Protein AF-A0A1B7MPR9-F1 (afdb_monomer)

Radius of gyration: 26.23 Å; Cα contacts (8 Å, |Δi|>4): 412; chains: 1; bounding box: 70×61×74 Å

InterPro domains:
  IPR009097 Cyclic phosphodiesterase [SSF55144] (1-141)
  IPR012386 2',3'-cyclic-nucleotide 3'-phosphodiesterase [PF07823] (1-201)
  IPR012386 2',3'-cyclic-nucleotide 3'-phosphodiesterase [PTHR28141] (1-201)

Sequence (266 aa):
MGYALWLVPSQPEYGALQRLMNFRPQPYSSKTYSSRSYPYFDPHITLATFSSPPSLPLAELLPLIEATPVYFESIKVGSSYLGSLSVVVSKSRELLDLRDYIVGHLKKVHKIRATSRSFPHMSLFYLDETVRGERLRLGDILRSSGRVVERRSVTGIALNCTLDGAAPEFHAMTGFVGSEVWLVDCAGAVEDWRVLEKRKLVRRDPRIPISEPFFYGHNPMVTMAPNHPGLGGWAPPAPYIQRDEPFFYRTIPVIPTTPYHSQDPR

Solvent-accessible surface area (backbone atoms only — not comparable to full-atom values): 16116 Å² total; per-residue (Å²): 95,39,29,36,36,27,39,23,47,30,88,66,55,39,61,25,49,41,35,46,48,64,62,74,67,84,91,70,47,82,90,74,42,46,90,70,30,64,59,67,71,80,60,37,31,62,54,30,32,32,80,65,79,75,96,61,61,64,68,77,74,50,75,82,42,59,45,31,74,42,41,35,42,42,80,42,72,47,92,44,46,93,44,12,31,26,36,35,36,55,88,44,67,64,52,49,53,52,33,51,48,48,46,48,44,36,38,72,75,70,65,38,75,56,48,52,84,78,64,59,36,30,62,52,42,36,43,49,67,80,46,82,62,49,52,59,52,51,54,50,49,36,42,76,71,52,36,40,38,81,43,92,89,47,96,26,32,22,38,21,18,35,87,52,73,30,60,78,88,33,51,61,35,42,51,45,44,28,31,30,42,31,38,30,43,39,44,75,55,72,72,61,43,40,79,76,45,80,39,78,37,41,76,74,57,91,86,60,78,86,71,75,81,85,68,80,70,78,78,76,79,84,80,86,80,82,91,83,92,77,88,81,91,78,83,82,85,81,82,85,81,85,80,88,79,84,86,79,86,79,83,79,85,84,79,85,84,78,84,85,80,87,79,86,80,135

Organism: NCBI:txid1314800

Structure (mmCIF, N/CA/C/O backbone):
data_AF-A0A1B7MPR9-F1
#
_entry.id   AF-A0A1B7MPR9-F1
#
loop_
_atom_site.group_PDB
_atom_site.id
_atom_site.type_symbol
_atom_site.label_atom_id
_atom_site.label_alt_id
_atom_site.label_comp_id
_atom_site.label_asym_id
_atom_site.label_entity_id
_atom_site.label_seq_id
_atom_site.pdbx_PDB_ins_code
_atom_site.Cartn_x
_atom_site.Cartn_y
_atom_site.Cartn_z
_atom_site.occupancy
_atom_site.B_iso_or_equiv
_atom_site.auth_seq_id
_atom_site.auth_comp_id
_atom_site.auth_asym_id
_atom_site.auth_atom_id
_atom_site.pdbx_PDB_model_num
ATOM 1 N N . MET A 1 1 ? 3.761 13.458 9.846 1.00 67.38 1 MET A N 1
ATOM 2 C CA . MET A 1 1 ? 2.415 12.878 10.056 1.00 67.38 1 MET A CA 1
ATOM 3 C C . MET A 1 1 ? 2.259 12.602 11.547 1.00 67.38 1 MET A C 1
ATOM 5 O O . MET A 1 1 ? 3.210 12.854 12.274 1.00 67.38 1 MET A O 1
ATOM 9 N N . GLY A 1 2 ? 1.064 12.218 12.004 1.00 91.69 2 GLY A N 1
ATOM 10 C CA . GLY A 1 2 ? 0.838 11.760 13.379 1.00 91.69 2 GLY A CA 1
ATOM 11 C C . GLY A 1 2 ? 0.920 10.239 13.421 1.00 91.69 2 GLY A C 1
ATOM 12 O O . GLY A 1 2 ? 1.980 9.672 13.201 1.00 91.69 2 GLY A O 1
ATOM 13 N N . TYR A 1 3 ? -0.226 9.591 13.576 1.00 95.38 3 TYR A N 1
ATOM 14 C CA . TYR A 1 3 ? -0.358 8.143 13.696 1.00 95.38 3 TYR A CA 1
ATOM 15 C C . TYR A 1 3 ? -1.246 7.579 12.589 1.00 95.38 3 TYR A C 1
ATOM 17 O O . TYR A 1 3 ? -2.084 8.296 12.024 1.00 95.38 3 TYR A O 1
ATOM 25 N N . ALA A 1 4 ? -1.086 6.291 12.300 1.00 96.31 4 ALA A N 1
ATOM 26 C CA . ALA A 1 4 ? -1.892 5.583 11.319 1.00 96.31 4 ALA A CA 1
ATOM 27 C C . ALA A 1 4 ? -2.262 4.165 11.768 1.00 96.31 4 ALA A C 1
ATOM 29 O O . ALA A 1 4 ? -1.540 3.531 12.534 1.00 96.31 4 ALA A O 1
ATOM 30 N N . LEU A 1 5 ? -3.390 3.676 11.250 1.00 96.56 5 LEU A N 1
ATOM 31 C CA . LEU A 1 5 ? -3.766 2.267 11.272 1.00 96.56 5 LEU A CA 1
ATOM 32 C C . LEU A 1 5 ? -3.595 1.686 9.878 1.00 96.56 5 LEU A C 1
ATOM 34 O O . LEU A 1 5 ? -4.172 2.193 8.909 1.00 96.56 5 LEU A O 1
ATOM 38 N N . TRP A 1 6 ? -2.813 0.623 9.791 1.00 97.88 6 TRP A N 1
ATOM 39 C CA . TRP A 1 6 ? -2.442 -0.035 8.547 1.00 97.88 6 TRP A CA 1
ATOM 40 C C . TRP A 1 6 ? -3.034 -1.432 8.489 1.00 97.88 6 TRP A C 1
ATOM 42 O O . TRP A 1 6 ? -2.822 -2.208 9.412 1.00 97.88 6 TRP A O 1
ATOM 52 N N . LEU A 1 7 ? -3.738 -1.761 7.406 1.00 98.06 7 LEU A N 1
ATOM 53 C CA . LEU A 1 7 ? -4.044 -3.146 7.056 1.00 98.06 7 LEU A CA 1
ATOM 54 C C . LEU A 1 7 ? -2.814 -3.755 6.386 1.00 98.06 7 LEU A C 1
ATOM 56 O O . LEU A 1 7 ? -2.352 -3.222 5.372 1.00 98.06 7 LEU A O 1
ATOM 60 N N . VAL A 1 8 ? -2.313 -4.858 6.934 1.00 98.38 8 VAL A N 1
ATOM 61 C CA . VAL A 1 8 ? -1.062 -5.490 6.501 1.00 98.38 8 VAL A CA 1
ATOM 62 C C . VAL A 1 8 ? -1.328 -6.883 5.910 1.00 98.38 8 VAL A C 1
ATOM 64 O O . VAL A 1 8 ? -2.149 -7.627 6.468 1.00 98.38 8 VAL A O 1
ATOM 67 N N . PRO A 1 9 ? -0.672 -7.245 4.785 1.00 98.25 9 PRO A N 1
ATOM 68 C CA . PRO A 1 9 ? -0.796 -8.563 4.170 1.00 98.25 9 PRO A CA 1
ATOM 69 C C . PRO A 1 9 ? -0.399 -9.712 5.095 1.00 98.25 9 PRO A C 1
ATOM 71 O O . PRO A 1 9 ? 0.431 -9.561 5.993 1.00 98.25 9 PRO A O 1
ATOM 74 N N . SER A 1 10 ? -0.946 -10.890 4.817 1.00 96.62 10 SER A N 1
ATOM 75 C CA . SER A 1 10 ? -0.563 -12.120 5.493 1.00 96.62 10 SER A CA 1
ATOM 76 C C . SER A 1 10 ? 0.831 -12.593 5.087 1.00 96.62 10 SER A C 1
ATOM 78 O O . SER A 1 10 ? 1.356 -12.237 4.034 1.00 96.62 10 SER A O 1
ATOM 80 N N . GLN A 1 11 ? 1.463 -13.418 5.921 1.00 95.50 11 GLN A N 1
ATOM 81 C CA . GLN A 1 11 ? 2.596 -14.217 5.448 1.00 95.50 11 GLN A CA 1
ATOM 82 C C . GLN A 1 11 ? 2.034 -15.364 4.590 1.00 95.50 11 GLN A C 1
ATOM 84 O O . GLN A 1 11 ? 1.093 -16.016 5.052 1.00 95.50 11 GLN A O 1
ATOM 89 N N . PRO A 1 12 ? 2.555 -15.630 3.373 1.00 96.31 12 PRO A N 1
ATOM 90 C CA . PRO A 1 12 ? 3.840 -15.186 2.806 1.00 96.31 12 PRO A CA 1
ATOM 91 C C . PRO A 1 12 ? 3.760 -13.968 1.856 1.00 96.31 12 PRO A C 1
ATOM 93 O O . PRO A 1 12 ? 4.788 -13.479 1.388 1.00 96.31 12 PRO A O 1
ATOM 96 N N . GLU A 1 13 ? 2.556 -13.461 1.586 1.00 98.06 13 GLU A N 1
ATOM 97 C CA . GLU A 1 13 ? 2.269 -12.347 0.666 1.00 98.06 13 GLU A CA 1
ATOM 98 C C . GLU A 1 13 ? 3.052 -11.072 1.015 1.00 98.06 13 GLU A C 1
ATOM 100 O O . GLU A 1 13 ? 3.604 -10.415 0.132 1.00 98.06 13 GLU A O 1
ATOM 105 N N . TYR A 1 14 ? 3.157 -10.757 2.309 1.00 98.38 14 TYR A N 1
ATOM 106 C CA . TYR A 1 14 ? 3.954 -9.646 2.826 1.00 98.38 14 TYR A CA 1
ATOM 107 C C . TYR A 1 14 ? 5.409 -9.717 2.336 1.00 98.38 14 TYR A C 1
ATOM 109 O O . TYR A 1 14 ? 5.934 -8.738 1.808 1.00 98.38 14 TYR A O 1
ATOM 117 N N . GLY A 1 15 ? 6.051 -10.886 2.447 1.00 98.19 15 GLY A N 1
ATOM 118 C CA . GLY A 1 15 ? 7.444 -11.066 2.037 1.00 98.19 15 GLY A CA 1
ATOM 119 C C . GLY A 1 15 ? 7.638 -10.928 0.526 1.00 98.19 15 GLY A C 1
ATOM 120 O O . GLY A 1 15 ? 8.637 -10.361 0.081 1.00 98.19 15 GLY A O 1
ATOM 121 N N . ALA A 1 16 ? 6.676 -11.400 -0.270 1.00 98.31 16 ALA A N 1
ATOM 122 C CA . ALA A 1 16 ? 6.699 -11.240 -1.722 1.00 98.31 16 ALA A CA 1
ATOM 123 C C . ALA A 1 16 ? 6.572 -9.762 -2.133 1.00 98.31 16 ALA A C 1
ATOM 125 O O . ALA A 1 16 ? 7.370 -9.272 -2.933 1.00 98.31 16 ALA A O 1
ATOM 126 N N . LEU A 1 17 ? 5.620 -9.035 -1.539 1.00 98.50 17 LEU A N 1
ATOM 127 C CA . LEU A 1 17 ? 5.419 -7.607 -1.797 1.00 98.50 17 LEU A CA 1
ATOM 128 C C . LEU A 1 17 ? 6.620 -6.768 -1.358 1.00 98.50 17 LEU A C 1
ATOM 130 O O . LEU A 1 17 ? 7.053 -5.889 -2.098 1.00 98.50 17 LEU A O 1
ATOM 134 N N . GLN A 1 18 ? 7.209 -7.068 -0.199 1.00 98.06 18 GLN A N 1
ATOM 135 C CA . GLN A 1 18 ? 8.383 -6.349 0.291 1.00 98.06 18 GLN A CA 1
ATOM 136 C C . GLN A 1 18 ? 9.586 -6.499 -0.653 1.00 98.06 18 GLN A C 1
ATOM 138 O O . GLN A 1 18 ? 10.306 -5.529 -0.885 1.00 98.06 18 GLN A O 1
ATOM 143 N N . ARG A 1 19 ? 9.791 -7.680 -1.255 1.00 97.31 19 ARG A N 1
ATOM 144 C CA . ARG A 1 19 ? 10.833 -7.878 -2.281 1.00 97.31 19 ARG A CA 1
ATOM 145 C C . ARG A 1 19 ? 10.602 -6.989 -3.501 1.00 97.31 19 ARG A C 1
ATOM 147 O O . ARG A 1 19 ? 11.524 -6.289 -3.909 1.00 97.31 19 ARG A O 1
ATOM 154 N N . LEU A 1 20 ? 9.373 -6.957 -4.019 1.00 97.75 20 LEU A N 1
ATOM 155 C CA . LEU A 1 20 ? 8.999 -6.082 -5.132 1.00 97.75 20 LEU A CA 1
ATOM 156 C C . LEU A 1 20 ? 9.198 -4.595 -4.785 1.00 97.75 20 LEU A C 1
ATOM 158 O O . LEU A 1 20 ? 9.767 -3.849 -5.574 1.00 97.75 20 LEU A O 1
ATOM 162 N N . MET A 1 21 ? 8.782 -4.150 -3.599 1.00 97.69 21 MET A N 1
ATOM 163 C CA . MET A 1 21 ? 8.936 -2.754 -3.148 1.00 97.69 21 MET A CA 1
ATOM 164 C C . MET A 1 21 ? 10.409 -2.355 -2.922 1.00 97.69 21 MET A C 1
ATOM 166 O O . MET A 1 21 ? 10.777 -1.178 -2.983 1.00 97.69 21 MET A O 1
ATOM 170 N N . ASN A 1 22 ? 11.290 -3.338 -2.735 1.00 95.94 22 ASN A N 1
ATOM 171 C CA . ASN A 1 22 ? 12.736 -3.142 -2.653 1.00 95.94 22 ASN A CA 1
ATOM 172 C C . ASN A 1 22 ? 13.435 -3.122 -4.021 1.00 95.94 22 ASN A C 1
ATOM 174 O O . ASN A 1 22 ? 14.639 -2.871 -4.086 1.00 95.94 22 ASN A O 1
ATOM 178 N N . PHE A 1 23 ? 12.700 -3.305 -5.122 1.00 95.38 23 PHE A N 1
ATOM 179 C CA . PHE A 1 23 ? 13.237 -3.154 -6.470 1.00 95.38 23 PHE A CA 1
ATOM 180 C C . PHE A 1 23 ? 13.816 -1.749 -6.697 1.00 95.38 23 PHE A C 1
ATOM 182 O O . PHE A 1 23 ? 13.232 -0.738 -6.297 1.00 95.38 23 PHE A O 1
ATOM 189 N N . ARG A 1 24 ? 14.963 -1.671 -7.381 1.00 92.94 24 ARG A N 1
ATOM 190 C CA . ARG A 1 24 ? 15.583 -0.415 -7.827 1.00 92.94 24 ARG A CA 1
ATOM 191 C C . ARG A 1 24 ? 15.923 -0.522 -9.321 1.00 92.94 24 ARG A C 1
ATOM 193 O O . ARG A 1 24 ? 16.626 -1.462 -9.703 1.00 92.94 24 ARG A O 1
ATOM 200 N N . PRO A 1 25 ? 15.450 0.404 -10.176 1.00 89.62 25 PRO A N 1
ATOM 201 C CA . PRO A 1 25 ? 15.696 0.341 -11.616 1.00 89.62 25 PRO A CA 1
ATOM 202 C C . PRO A 1 25 ? 17.165 0.619 -11.947 1.00 89.62 25 PRO A C 1
ATOM 204 O O . PRO A 1 25 ? 17.737 1.582 -11.450 1.00 89.62 25 PRO A O 1
ATOM 207 N N . GLN A 1 26 ? 17.775 -0.173 -12.830 1.00 85.19 26 GLN A N 1
ATOM 208 C CA . GLN A 1 26 ? 19.158 0.062 -13.254 1.00 85.19 26 GLN A CA 1
ATOM 209 C C . GLN A 1 26 ? 19.256 1.063 -14.429 1.00 85.19 26 GLN A C 1
ATOM 211 O O . GLN A 1 26 ? 18.387 1.060 -15.304 1.00 85.19 26 GLN A O 1
ATOM 216 N N . PRO A 1 27 ? 20.311 1.903 -14.489 1.00 78.31 27 PRO A N 1
ATOM 217 C CA . PRO A 1 27 ? 21.287 2.133 -13.425 1.00 78.31 27 PRO A CA 1
ATOM 218 C C . PRO A 1 27 ? 20.677 2.980 -12.290 1.00 78.31 27 PRO A C 1
ATOM 220 O O . PRO A 1 27 ? 20.238 4.113 -12.518 1.00 78.31 27 PRO A O 1
ATOM 223 N N . TYR A 1 28 ? 20.673 2.440 -11.067 1.00 80.31 28 TYR A N 1
ATOM 224 C CA . TYR A 1 28 ? 20.352 3.199 -9.854 1.00 80.31 28 TYR A CA 1
ATOM 225 C C . TYR A 1 28 ? 21.656 3.685 -9.224 1.00 80.31 28 TYR A C 1
ATOM 227 O O . TYR A 1 28 ? 22.563 2.891 -8.982 1.00 80.31 28 TYR A O 1
ATOM 235 N N . SER A 1 29 ? 21.764 4.983 -8.941 1.00 78.12 29 SER A N 1
ATOM 236 C CA . SER A 1 29 ? 22.908 5.546 -8.222 1.00 78.12 29 SER A CA 1
ATOM 237 C C . SER A 1 29 ? 22.456 6.589 -7.212 1.00 78.12 29 SER A C 1
ATOM 239 O O . SER A 1 29 ? 21.768 7.541 -7.569 1.00 78.12 29 SER A O 1
ATOM 241 N N . SER A 1 30 ? 22.935 6.480 -5.975 1.00 75.56 30 SER A N 1
ATOM 242 C CA . SER A 1 30 ? 22.737 7.500 -4.935 1.00 75.56 30 SER A CA 1
ATOM 243 C C . SER A 1 30 ? 23.333 8.869 -5.290 1.00 75.56 30 SER A C 1
ATOM 245 O O . SER A 1 30 ? 23.041 9.852 -4.622 1.00 75.56 30 SER A O 1
ATOM 247 N N . LYS A 1 31 ? 24.157 8.955 -6.346 1.00 75.06 31 LYS A N 1
ATOM 248 C CA . LYS A 1 31 ? 24.639 10.230 -6.900 1.00 75.06 31 LYS A CA 1
ATOM 249 C C . LYS A 1 31 ? 23.599 10.932 -7.777 1.00 75.06 31 LYS A C 1
ATOM 251 O O . LYS A 1 31 ? 23.696 12.135 -7.983 1.00 75.06 31 LYS A O 1
ATOM 256 N N . THR A 1 32 ? 22.659 10.178 -8.342 1.00 75.12 32 THR A N 1
ATOM 257 C CA . THR A 1 32 ? 21.673 10.668 -9.319 1.00 75.12 32 THR A CA 1
ATOM 258 C C . THR A 1 32 ? 20.282 10.798 -8.706 1.00 75.12 32 THR A C 1
ATOM 260 O O . THR A 1 32 ? 19.533 11.693 -9.086 1.00 75.12 32 THR A O 1
ATOM 263 N N . TYR A 1 33 ? 19.942 9.929 -7.755 1.00 78.88 33 TYR A N 1
ATOM 264 C CA . TYR A 1 33 ? 18.641 9.911 -7.093 1.00 78.88 33 TYR A CA 1
ATOM 265 C C . TYR A 1 33 ? 18.745 10.480 -5.678 1.00 78.88 33 TYR A C 1
ATOM 267 O O . TYR A 1 33 ? 19.760 10.303 -5.004 1.00 78.88 33 TYR A O 1
ATOM 275 N N . SER A 1 34 ? 17.687 11.159 -5.230 1.00 83.88 34 SER A N 1
ATOM 276 C CA . SER A 1 34 ? 17.584 11.667 -3.859 1.00 83.88 34 SER A CA 1
ATOM 277 C C . SER A 1 34 ? 17.757 10.537 -2.845 1.00 83.88 34 SER A C 1
ATOM 279 O O . SER A 1 34 ? 17.178 9.464 -3.013 1.00 83.88 34 SER A O 1
ATOM 281 N N . SER A 1 35 ? 18.470 10.797 -1.746 1.00 85.38 35 SER A N 1
ATOM 282 C CA . SER A 1 35 ? 18.555 9.861 -0.613 1.00 85.38 35 SER A CA 1
ATOM 283 C C . SER A 1 35 ? 17.195 9.582 0.028 1.00 85.38 35 SER A C 1
ATOM 285 O O . SER A 1 35 ? 17.044 8.598 0.739 1.00 85.38 35 SER A O 1
ATOM 287 N N . ARG A 1 36 ? 16.196 10.434 -0.233 1.00 90.31 36 ARG A N 1
ATOM 288 C CA . ARG A 1 36 ? 14.817 10.262 0.231 1.00 90.31 36 ARG A CA 1
ATOM 289 C C . ARG A 1 36 ? 13.983 9.383 -0.697 1.00 90.31 36 ARG A C 1
ATOM 291 O O . ARG A 1 36 ? 12.868 9.019 -0.319 1.00 90.31 36 ARG A O 1
ATOM 298 N N . SER A 1 37 ? 14.461 9.096 -1.909 1.00 93.00 37 SER A N 1
ATOM 299 C CA . SER A 1 37 ? 13.789 8.190 -2.837 1.00 93.00 37 SER A CA 1
ATOM 300 C C . SER A 1 37 ? 14.026 6.748 -2.421 1.00 93.00 37 SER A C 1
ATOM 302 O O . SER A 1 37 ? 15.112 6.362 -2.003 1.00 93.00 37 SER A O 1
ATOM 304 N N . TYR A 1 38 ? 12.988 5.944 -2.601 1.00 94.00 38 TYR A N 1
ATOM 305 C CA . TYR A 1 38 ? 12.971 4.534 -2.262 1.00 94.00 38 TYR A CA 1
ATOM 306 C C . TYR A 1 38 ? 13.318 4.204 -0.793 1.00 94.00 38 TYR A C 1
ATOM 308 O O . TYR A 1 38 ? 14.145 3.312 -0.555 1.00 94.00 38 TYR A O 1
ATOM 316 N N . PRO A 1 39 ? 12.684 4.870 0.192 1.00 95.88 39 PRO A N 1
ATOM 317 C CA . PRO A 1 39 ? 12.832 4.472 1.585 1.00 95.88 39 PRO A CA 1
ATOM 318 C C . PRO A 1 39 ? 12.284 3.056 1.777 1.00 95.88 39 PRO A C 1
ATOM 320 O O . PRO A 1 39 ? 11.391 2.614 1.044 1.00 95.88 39 PRO A O 1
ATOM 323 N N . TYR A 1 40 ? 12.781 2.359 2.791 1.00 95.94 40 TYR A N 1
ATOM 324 C CA . TYR A 1 40 ? 12.167 1.112 3.230 1.00 95.94 40 TYR A CA 1
ATOM 325 C C . TYR A 1 40 ? 10.884 1.406 4.013 1.00 95.94 40 TYR A C 1
ATOM 327 O O . TYR A 1 40 ? 10.867 2.269 4.886 1.00 95.94 40 TYR A O 1
ATOM 335 N N . PHE A 1 41 ? 9.808 0.687 3.697 1.00 97.62 41 PHE A N 1
ATOM 336 C CA . PHE A 1 41 ? 8.567 0.685 4.470 1.00 97.62 41 PHE A CA 1
ATOM 337 C C . PHE A 1 41 ? 7.791 -0.612 4.227 1.00 97.62 41 PHE A C 1
ATOM 339 O O . PHE A 1 41 ? 7.997 -1.300 3.224 1.00 97.62 41 PHE A O 1
ATOM 346 N N . ASP A 1 42 ? 6.898 -0.950 5.152 1.00 98.25 42 ASP A N 1
ATOM 347 C CA . ASP A 1 42 ? 6.084 -2.161 5.076 1.00 98.25 42 ASP A CA 1
ATOM 348 C C . ASP A 1 42 ? 4.999 -2.073 3.988 1.00 98.25 42 ASP A C 1
ATOM 350 O O . ASP A 1 42 ? 4.400 -1.008 3.825 1.00 98.25 42 ASP A O 1
ATOM 354 N N . PRO A 1 43 ? 4.655 -3.163 3.277 1.00 98.38 43 PRO A N 1
ATOM 355 C CA . PRO A 1 43 ? 3.462 -3.196 2.430 1.00 98.38 43 PRO A CA 1
ATOM 356 C C . PRO A 1 43 ? 2.197 -3.031 3.282 1.00 98.38 43 PRO A C 1
ATOM 358 O O . PRO A 1 43 ? 1.927 -3.838 4.173 1.00 98.38 43 PRO A O 1
ATOM 361 N N . HIS A 1 44 ? 1.401 -1.994 3.010 1.00 98.44 44 HIS A N 1
ATOM 362 C CA . HIS A 1 44 ? 0.187 -1.713 3.779 1.00 98.44 44 HIS A CA 1
ATOM 363 C C . HIS A 1 44 ? -0.868 -0.907 3.009 1.00 98.44 44 HIS A C 1
ATOM 365 O O . HIS A 1 44 ? -0.561 -0.150 2.088 1.00 98.44 44 HIS A O 1
ATOM 371 N N . ILE A 1 45 ? -2.122 -0.995 3.465 1.00 98.31 45 ILE A N 1
ATOM 372 C CA . ILE A 1 45 ? -3.194 -0.045 3.131 1.00 98.31 45 ILE A CA 1
ATOM 373 C C . ILE A 1 45 ? -3.492 0.807 4.364 1.00 98.31 45 ILE A C 1
ATOM 375 O O . ILE A 1 45 ? -3.802 0.287 5.434 1.00 98.31 45 ILE A O 1
ATOM 379 N N . THR A 1 46 ? -3.461 2.132 4.220 1.00 97.62 46 THR A N 1
ATOM 380 C CA . THR A 1 46 ? -3.809 3.041 5.322 1.00 97.62 46 THR A CA 1
ATOM 381 C C . THR A 1 46 ? -5.328 3.088 5.541 1.00 97.62 46 THR A C 1
ATOM 383 O O . THR A 1 46 ? -6.060 3.710 4.767 1.00 97.62 46 THR A O 1
ATOM 386 N N . LEU A 1 47 ? -5.813 2.480 6.626 1.00 96.94 47 LEU A N 1
ATOM 387 C CA . LEU A 1 47 ? -7.229 2.481 7.021 1.00 96.94 47 LEU A CA 1
ATOM 388 C C . LEU A 1 47 ? -7.640 3.835 7.613 1.00 96.94 47 LEU A C 1
ATOM 390 O O . LEU A 1 47 ? -8.684 4.391 7.267 1.00 96.94 47 LEU A O 1
ATOM 394 N N . ALA A 1 48 ? -6.789 4.388 8.476 1.00 95.69 48 ALA A N 1
ATOM 395 C CA . ALA A 1 48 ? -7.035 5.632 9.193 1.00 95.69 48 ALA A CA 1
ATOM 396 C C . ALA A 1 48 ? -5.722 6.345 9.533 1.00 95.69 48 ALA A C 1
ATOM 398 O O . ALA A 1 48 ? -4.710 5.705 9.784 1.00 95.69 48 ALA A O 1
ATOM 399 N N . THR A 1 49 ? -5.765 7.673 9.585 1.00 95.44 49 THR A N 1
ATOM 400 C CA . THR A 1 49 ? -4.700 8.554 10.081 1.00 95.44 49 THR A CA 1
ATOM 401 C C . THR A 1 49 ? -5.288 9.571 11.048 1.00 95.44 49 THR A C 1
ATOM 403 O O . THR A 1 49 ? -6.418 10.029 10.846 1.00 95.44 49 THR A O 1
ATOM 406 N N . PHE A 1 50 ? -4.542 9.925 12.090 1.00 94.00 50 PHE A N 1
ATOM 407 C CA . PHE A 1 50 ? -4.988 10.827 13.153 1.00 94.00 50 PHE A CA 1
ATOM 408 C C . PHE A 1 50 ? -3.798 11.477 13.877 1.00 94.00 50 PHE A C 1
ATOM 410 O O . PHE A 1 50 ? -2.658 11.039 13.746 1.00 94.00 50 PHE A O 1
ATOM 417 N N . SER A 1 51 ? -4.047 12.562 14.613 1.00 92.06 51 SER A N 1
ATOM 418 C CA . SER A 1 51 ? -2.980 13.386 15.211 1.00 92.06 51 SER A CA 1
ATOM 419 C C . SER A 1 51 ? -2.486 12.900 16.574 1.00 92.06 51 SER A C 1
ATOM 421 O O . SER A 1 51 ? -1.386 13.260 16.979 1.00 92.06 51 SER A O 1
ATOM 423 N N . SER A 1 52 ? -3.281 12.100 17.281 1.00 86.31 52 SER A N 1
ATOM 424 C CA . SER A 1 52 ? -2.985 11.639 18.640 1.00 86.31 52 SER A CA 1
ATOM 425 C C . SER A 1 52 ? -3.314 10.156 18.748 1.00 86.31 52 SER A C 1
ATOM 427 O O . SER A 1 52 ? -4.337 9.751 18.189 1.0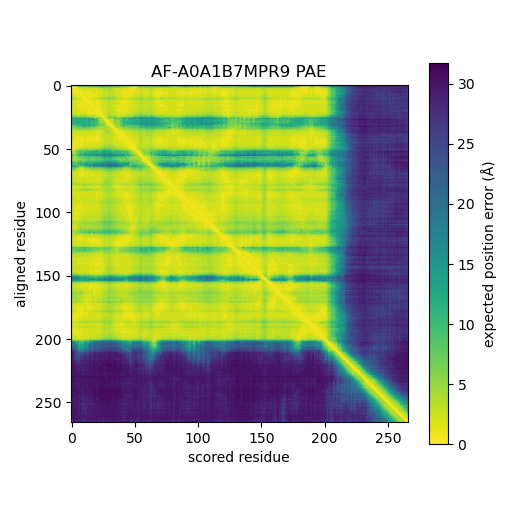0 86.31 52 SER A O 1
ATOM 429 N N . PRO A 1 53 ? -2.483 9.349 19.425 1.00 81.50 53 PRO A N 1
ATOM 430 C CA . PRO A 1 53 ? -2.718 7.919 19.498 1.00 81.50 53 PRO A CA 1
ATOM 431 C C . PRO A 1 53 ? -3.998 7.641 20.301 1.00 81.50 53 PRO A C 1
ATOM 433 O O . PRO A 1 53 ? -4.349 8.432 21.183 1.00 81.50 53 PRO A O 1
ATOM 436 N N . PRO A 1 54 ? -4.719 6.543 20.012 1.00 77.31 54 PRO A N 1
ATOM 437 C CA . PRO A 1 54 ? -5.793 6.097 20.885 1.00 77.31 54 PRO A CA 1
ATOM 438 C C . PRO A 1 54 ? -5.238 5.797 22.281 1.00 77.31 5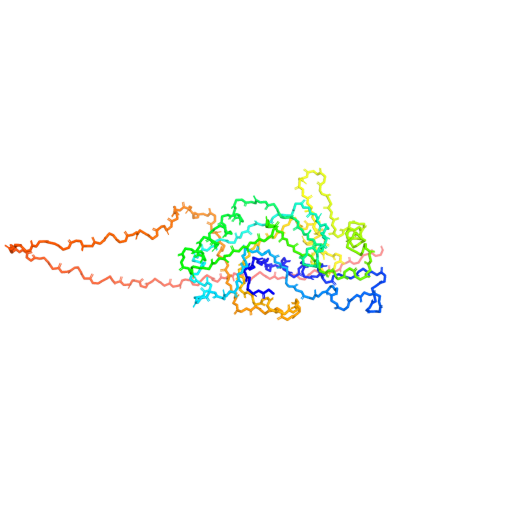4 PRO A C 1
ATOM 440 O O . PRO A 1 54 ? -4.128 5.296 22.430 1.00 77.31 54 PRO A O 1
ATOM 443 N N . SER A 1 55 ? -6.024 6.110 23.309 1.00 76.94 55 SER A N 1
ATOM 444 C CA . SER A 1 55 ? -5.665 5.852 24.708 1.00 76.94 55 SER A CA 1
ATOM 445 C C . SER A 1 55 ? -5.783 4.378 25.107 1.00 76.94 55 SER A C 1
ATOM 447 O O . SER A 1 55 ? -5.388 4.027 26.214 1.00 76.94 55 SER A O 1
ATOM 449 N N . LEU A 1 56 ? -6.372 3.540 24.247 1.00 70.00 56 LEU A N 1
ATOM 450 C CA . LEU A 1 56 ? -6.639 2.125 24.501 1.00 70.00 56 LEU A CA 1
ATOM 451 C C . LEU A 1 56 ? -5.910 1.240 23.475 1.00 70.00 56 LEU A C 1
ATOM 453 O O . LEU A 1 56 ? -5.693 1.696 22.345 1.00 70.00 56 LEU A O 1
ATOM 457 N N . PRO A 1 57 ? -5.572 -0.014 23.836 1.00 81.81 57 PRO A N 1
ATOM 458 C CA . PRO A 1 57 ? -4.954 -0.978 22.926 1.00 81.81 57 PRO A CA 1
ATOM 459 C C . PRO A 1 57 ? -5.827 -1.297 21.705 1.00 81.81 57 PRO A C 1
ATOM 461 O O . PRO A 1 57 ? -7.060 -1.285 21.776 1.00 81.81 57 PRO A O 1
ATOM 464 N N . LEU A 1 58 ? -5.208 -1.705 20.593 1.00 81.38 58 LEU A N 1
ATOM 465 C CA . LEU A 1 58 ? -5.927 -2.149 19.388 1.00 81.38 58 LEU A CA 1
ATOM 466 C C . LEU A 1 58 ? -6.870 -3.323 19.643 1.00 81.38 58 LEU A C 1
ATOM 468 O O . LEU A 1 58 ? -7.844 -3.494 18.910 1.00 81.38 58 LEU A O 1
ATOM 472 N N . ALA A 1 59 ? -6.592 -4.144 20.656 1.00 79.75 59 ALA A N 1
ATOM 473 C CA . ALA A 1 59 ? -7.463 -5.252 21.034 1.00 79.75 59 ALA A CA 1
ATOM 474 C C . ALA A 1 59 ? -8.893 -4.796 21.379 1.00 79.75 59 ALA A C 1
ATOM 476 O O . ALA A 1 59 ? -9.840 -5.517 21.067 1.00 79.75 59 ALA A O 1
ATOM 477 N N . GLU A 1 60 ? -9.047 -3.608 21.966 1.00 78.25 60 GLU A N 1
ATOM 478 C CA . GLU A 1 60 ? -10.350 -3.025 22.307 1.00 78.25 60 GLU A CA 1
ATOM 479 C C . GLU A 1 60 ? -11.005 -2.341 21.102 1.00 78.25 60 GLU A C 1
ATOM 481 O O . GLU A 1 60 ? -12.227 -2.354 20.967 1.00 78.25 60 GLU A O 1
ATOM 486 N N . LEU A 1 61 ? -10.190 -1.797 20.191 1.00 77.06 61 LEU A N 1
ATOM 487 C CA . LEU A 1 61 ? -10.661 -1.180 18.951 1.00 77.06 61 LEU A CA 1
ATOM 488 C C . LEU A 1 61 ? -11.167 -2.215 17.937 1.00 77.06 61 LEU A C 1
ATOM 490 O O . LEU A 1 61 ? -12.028 -1.896 17.123 1.00 77.06 61 LEU A O 1
ATOM 494 N N . LEU A 1 62 ? -10.613 -3.431 17.950 1.00 76.38 62 LEU A N 1
ATOM 495 C CA . LEU A 1 62 ? -10.836 -4.464 16.933 1.00 76.38 62 LEU A CA 1
ATOM 496 C C . LEU A 1 62 ? -11.322 -5.787 17.560 1.00 76.38 62 LEU A C 1
ATOM 498 O O . LEU A 1 62 ? -10.638 -6.816 17.432 1.00 76.38 62 LEU A O 1
ATOM 502 N N . PRO A 1 63 ? -12.478 -5.809 18.252 1.00 65.81 63 PRO A N 1
ATOM 503 C CA . PRO A 1 63 ? -13.017 -7.048 18.785 1.00 65.81 63 PRO A CA 1
ATOM 504 C C . PRO A 1 63 ? -13.488 -7.937 17.623 1.00 65.81 63 PRO A C 1
ATOM 506 O O . PRO A 1 63 ? -14.512 -7.677 17.003 1.00 65.81 63 PRO A O 1
ATOM 509 N N . LEU A 1 64 ? -12.711 -8.989 17.339 1.00 67.56 64 LEU A N 1
ATOM 510 C CA . LEU A 1 64 ? -13.037 -10.076 16.401 1.00 67.56 64 LEU A CA 1
ATOM 511 C C . LEU A 1 64 ? -13.353 -9.619 14.968 1.00 67.56 64 LEU A C 1
ATOM 513 O O . LEU A 1 64 ? -14.396 -9.937 14.407 1.00 67.56 64 LEU A O 1
ATOM 517 N N . ILE A 1 65 ? -12.418 -8.900 14.355 1.00 74.88 65 ILE A N 1
ATOM 518 C CA . ILE A 1 65 ? -12.520 -8.518 12.945 1.00 74.88 65 ILE A CA 1
ATOM 519 C C . ILE A 1 65 ? -11.930 -9.605 12.049 1.00 74.88 65 ILE A C 1
ATOM 521 O O . ILE A 1 65 ? -10.858 -10.143 12.335 1.00 74.88 65 ILE A O 1
ATOM 525 N N . GLU A 1 66 ? -12.624 -9.886 10.949 1.00 85.81 66 GLU A N 1
ATOM 526 C CA . GLU A 1 66 ? -12.241 -10.899 9.974 1.00 85.81 66 GLU A CA 1
ATOM 527 C C . GLU A 1 66 ? -11.044 -10.472 9.110 1.00 85.81 66 GLU A C 1
ATOM 529 O O . GLU A 1 66 ? -10.912 -9.315 8.699 1.00 85.81 66 GLU A O 1
ATOM 534 N N . ALA A 1 67 ? -10.178 -11.433 8.786 1.00 90.75 67 ALA A N 1
ATOM 535 C CA . ALA A 1 67 ? -9.168 -11.258 7.752 1.00 90.75 67 ALA A CA 1
ATOM 536 C C . ALA A 1 67 ? -9.840 -10.829 6.436 1.00 90.75 67 ALA A C 1
ATOM 538 O O . ALA A 1 67 ? -10.819 -11.433 6.001 1.00 90.75 67 ALA A O 1
ATOM 539 N N . THR A 1 68 ? -9.320 -9.774 5.816 1.00 92.50 68 THR A N 1
ATOM 540 C CA . THR A 1 68 ? -10.017 -9.051 4.745 1.00 92.50 68 THR A CA 1
ATOM 541 C C . THR A 1 68 ? -9.343 -9.305 3.396 1.00 92.50 68 THR A C 1
ATOM 543 O O . THR A 1 68 ? -8.167 -8.963 3.250 1.00 92.50 68 THR A O 1
ATOM 546 N N . PRO A 1 69 ? -10.035 -9.879 2.395 1.00 94.94 69 PRO A N 1
ATOM 547 C CA . PRO A 1 69 ? -9.469 -10.034 1.061 1.00 94.94 69 PRO A CA 1
ATOM 548 C C . PRO A 1 69 ? -9.312 -8.672 0.372 1.00 94.94 69 PRO A C 1
ATOM 550 O O . PRO A 1 69 ? -10.200 -7.817 0.412 1.00 94.94 69 PRO A O 1
ATOM 553 N N . VAL A 1 70 ? -8.170 -8.484 -0.279 1.00 96.94 70 VAL A N 1
ATOM 554 C CA . VAL A 1 70 ? -7.785 -7.278 -1.014 1.00 96.94 70 VAL A CA 1
ATOM 555 C C . VAL A 1 70 ? -7.491 -7.664 -2.455 1.00 96.94 70 VAL A C 1
ATOM 557 O O . VAL A 1 70 ? -6.779 -8.635 -2.691 1.00 96.94 70 VAL A O 1
ATOM 560 N N . TYR A 1 71 ? -7.978 -6.873 -3.410 1.00 97.19 71 TYR A N 1
ATOM 561 C CA . TYR A 1 71 ? -7.777 -7.102 -4.843 1.00 97.19 71 TYR A CA 1
ATOM 562 C C . TYR A 1 71 ? -7.141 -5.882 -5.508 1.00 97.19 71 TYR A C 1
ATOM 564 O O . TYR A 1 71 ? -7.503 -4.741 -5.211 1.00 97.19 71 TYR A O 1
ATOM 572 N N . PHE A 1 72 ? -6.180 -6.120 -6.395 1.00 97.69 72 PHE A N 1
ATOM 573 C CA . PHE A 1 72 ? -5.463 -5.081 -7.124 1.00 97.69 72 PHE A CA 1
ATOM 574 C C . PHE A 1 72 ? -6.211 -4.696 -8.399 1.00 97.69 72 PHE A C 1
ATOM 576 O O . PHE A 1 72 ? -6.503 -5.535 -9.249 1.00 97.69 72 PHE A O 1
ATOM 583 N N . GLU A 1 73 ? -6.482 -3.404 -8.553 1.00 96.44 73 GLU A N 1
ATOM 584 C CA . GLU A 1 73 ? -7.266 -2.877 -9.668 1.00 96.44 73 GLU A CA 1
ATOM 585 C C . GLU A 1 73 ? -6.381 -2.253 -10.747 1.00 96.44 73 GLU A C 1
ATOM 587 O O . GLU A 1 73 ? -6.535 -2.547 -11.927 1.00 96.44 73 GLU A O 1
ATOM 592 N N . SER A 1 74 ? -5.444 -1.386 -10.365 1.00 96.62 74 SER A N 1
ATOM 593 C CA . SER A 1 74 ? -4.562 -0.701 -11.318 1.00 96.62 74 SER A CA 1
ATOM 594 C C . SER A 1 74 ? -3.312 -0.144 -10.644 1.00 96.62 74 SER A C 1
ATOM 596 O O . SER A 1 74 ? -3.234 -0.071 -9.418 1.00 96.62 74 SER A O 1
ATOM 598 N N . ILE A 1 75 ? -2.323 0.273 -11.438 1.00 96.62 75 ILE A N 1
ATOM 599 C CA . ILE A 1 75 ? -1.206 1.096 -10.958 1.00 96.62 75 ILE A CA 1
ATOM 600 C C . ILE A 1 75 ? -1.520 2.567 -11.187 1.00 96.62 75 ILE A C 1
ATOM 602 O O . ILE A 1 75 ? -1.865 2.979 -12.296 1.00 96.62 75 ILE A O 1
ATOM 606 N N . LYS A 1 76 ? -1.299 3.379 -10.156 1.00 96.75 76 LYS A N 1
ATOM 607 C CA . LYS A 1 76 ? -1.387 4.832 -10.213 1.00 96.75 76 LYS A CA 1
ATOM 608 C C . LYS A 1 76 ? -0.016 5.459 -10.007 1.00 96.75 76 LYS A C 1
ATOM 610 O O . LYS A 1 76 ? 0.645 5.219 -9.000 1.00 96.75 76 LYS A O 1
ATOM 615 N N . VAL A 1 77 ? 0.361 6.326 -10.943 1.00 96.94 77 VAL A N 1
ATOM 616 C CA . VAL A 1 77 ? 1.473 7.270 -10.787 1.00 96.94 77 VAL A CA 1
ATOM 617 C C . VAL A 1 77 ? 0.890 8.568 -10.238 1.00 96.94 77 VAL A C 1
ATOM 619 O O . VAL A 1 77 ? 0.011 9.159 -10.866 1.00 96.94 77 VAL A O 1
ATOM 622 N N . GLY A 1 78 ? 1.309 8.992 -9.051 1.00 95.25 78 GLY A N 1
ATOM 623 C CA . GLY A 1 78 ? 0.863 10.254 -8.466 1.00 95.25 78 GLY A CA 1
ATOM 624 C C . GLY A 1 78 ? 1.929 11.340 -8.509 1.00 95.25 78 GLY A C 1
ATOM 625 O O . GLY A 1 78 ? 3.031 11.161 -9.019 1.00 95.25 78 GLY A O 1
ATOM 626 N N . SER A 1 79 ? 1.561 12.505 -7.981 1.00 92.88 79 SER A N 1
ATOM 627 C CA . SER A 1 79 ? 2.350 13.739 -8.056 1.00 92.88 79 SER A CA 1
ATOM 628 C C . SER A 1 79 ? 2.984 14.158 -6.727 1.00 92.88 79 SER A C 1
ATOM 630 O O . SER A 1 79 ? 3.684 15.168 -6.6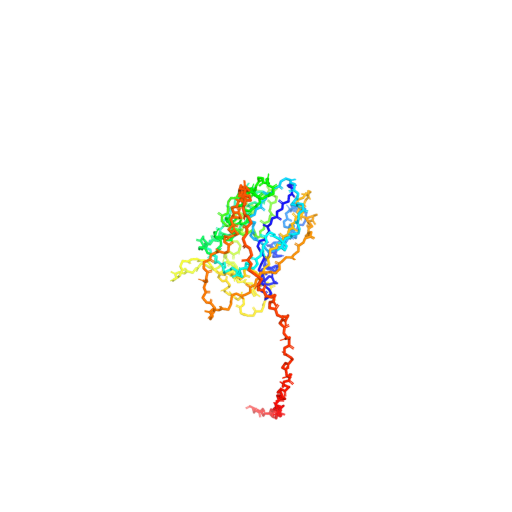66 1.00 92.88 79 SER A O 1
ATOM 632 N N . SER A 1 80 ? 2.768 13.399 -5.650 1.00 93.56 80 SER A N 1
ATOM 633 C CA . SER A 1 80 ? 3.312 13.684 -4.320 1.00 93.56 80 SER A CA 1
ATOM 634 C C . SER A 1 80 ? 4.267 12.586 -3.864 1.00 93.56 80 SER A C 1
ATOM 636 O O . SER A 1 80 ? 4.163 11.447 -4.307 1.00 93.56 80 SER A O 1
ATOM 638 N N . TYR A 1 81 ? 5.169 12.913 -2.934 1.00 94.50 81 TYR A N 1
ATOM 639 C CA . TYR A 1 81 ? 6.137 11.957 -2.384 1.00 94.50 81 TYR A CA 1
ATOM 640 C C . TYR A 1 81 ? 5.460 10.674 -1.869 1.00 94.50 81 TYR A C 1
ATOM 642 O O . TYR A 1 81 ? 5.705 9.594 -2.404 1.00 94.50 81 TYR A O 1
ATOM 650 N N . LEU A 1 82 ? 4.509 10.811 -0.935 1.00 93.19 82 LEU A N 1
ATOM 651 C CA . LEU A 1 82 ? 3.747 9.693 -0.353 1.00 93.19 82 LEU A CA 1
ATOM 652 C C . LEU A 1 82 ? 2.681 9.093 -1.289 1.00 93.19 82 LEU A C 1
ATOM 654 O O . LEU A 1 82 ? 1.967 8.176 -0.907 1.00 93.19 82 LEU A O 1
ATOM 658 N N . GLY A 1 83 ? 2.530 9.629 -2.497 1.00 92.31 83 GLY A N 1
ATOM 659 C CA . GLY A 1 83 ? 1.620 9.117 -3.516 1.00 92.31 83 GLY A CA 1
ATOM 660 C C . GLY A 1 83 ? 2.337 8.825 -4.827 1.00 92.31 83 GLY A C 1
ATOM 661 O O . GLY A 1 83 ? 1.694 8.909 -5.865 1.00 92.31 83 GLY A O 1
ATOM 662 N N . SER A 1 84 ? 3.649 8.563 -4.804 1.00 95.44 84 SER A N 1
ATOM 663 C CA . SER A 1 84 ? 4.469 8.528 -6.023 1.00 95.44 84 SER A CA 1
ATOM 664 C C . SER A 1 84 ? 4.064 7.394 -6.960 1.00 95.44 84 SER A C 1
ATOM 666 O O . SER A 1 84 ? 3.699 7.652 -8.106 1.00 95.44 84 SER A O 1
ATOM 668 N N . LEU A 1 85 ? 4.092 6.152 -6.473 1.00 97.06 85 LEU A N 1
ATOM 669 C CA . LEU A 1 85 ? 3.594 4.997 -7.208 1.00 97.06 85 LEU A CA 1
ATOM 670 C C . LEU A 1 85 ? 2.840 4.071 -6.259 1.00 97.06 85 LEU A C 1
ATOM 672 O O . LEU A 1 85 ? 3.383 3.648 -5.237 1.00 97.06 85 LEU A O 1
ATOM 676 N N . SER A 1 86 ? 1.593 3.755 -6.592 1.00 97.88 86 SER A N 1
ATOM 677 C CA . SER A 1 86 ? 0.731 2.917 -5.762 1.00 97.88 86 SER A CA 1
ATOM 678 C C . SER A 1 86 ? -0.115 1.960 -6.589 1.00 97.88 86 SER A C 1
ATOM 680 O O . SER A 1 86 ? -0.405 2.200 -7.761 1.00 97.88 86 SER A O 1
ATOM 682 N N . VAL A 1 87 ? -0.528 0.871 -5.952 1.00 97.94 87 VAL A N 1
ATOM 683 C CA . VAL A 1 87 ? -1.611 0.014 -6.422 1.00 97.94 87 VAL A CA 1
ATOM 684 C C . VAL A 1 87 ? -2.926 0.618 -5.949 1.00 97.94 87 VAL A C 1
ATOM 686 O O . VAL A 1 87 ? -3.137 0.799 -4.747 1.00 97.94 87 VAL A O 1
ATOM 689 N N . VAL A 1 88 ? -3.819 0.919 -6.886 1.00 97.62 88 VAL A N 1
ATOM 690 C CA . VAL A 1 88 ? -5.232 1.158 -6.593 1.00 97.62 88 VAL A CA 1
ATOM 691 C C . VAL A 1 88 ? -5.866 -0.183 -6.270 1.00 97.62 88 VAL A C 1
ATOM 693 O O . VAL A 1 88 ? -5.678 -1.164 -6.991 1.00 97.62 88 VAL A O 1
ATOM 696 N N . VAL A 1 89 ? -6.597 -0.218 -5.167 1.00 97.62 89 VAL A N 1
ATOM 697 C CA . VAL A 1 89 ? -7.239 -1.423 -4.654 1.00 97.62 89 VAL A CA 1
ATOM 698 C C . VAL A 1 89 ? -8.733 -1.350 -4.942 1.00 97.62 89 VAL A C 1
ATOM 700 O O . VAL A 1 89 ? -9.336 -0.280 -4.837 1.00 97.62 89 VAL A O 1
ATOM 703 N N . SER A 1 90 ? -9.343 -2.485 -5.270 1.00 96.69 90 SER A N 1
ATOM 704 C CA . SER A 1 90 ? -10.790 -2.549 -5.450 1.00 96.69 90 SER A CA 1
ATOM 705 C C . SER A 1 90 ? -11.517 -2.284 -4.134 1.00 96.69 90 SER A C 1
ATOM 707 O O . SER A 1 90 ? -11.148 -2.789 -3.072 1.00 96.69 90 SER A O 1
ATOM 709 N N . LYS A 1 91 ? -12.597 -1.507 -4.204 1.00 96.19 91 LYS A N 1
ATOM 710 C CA . LYS A 1 91 ? -13.459 -1.190 -3.056 1.00 96.19 91 LYS A CA 1
ATOM 711 C C . LYS A 1 91 ? -14.402 -2.353 -2.731 1.00 96.19 91 LYS A C 1
ATOM 713 O O . LYS A 1 91 ? -15.605 -2.250 -2.957 1.00 96.19 91 LYS A O 1
ATOM 718 N N . SER A 1 92 ? -13.856 -3.462 -2.236 1.00 94.19 92 SER A N 1
ATOM 719 C CA . SER A 1 92 ? -14.667 -4.580 -1.744 1.00 94.19 92 SER A CA 1
ATOM 720 C C . SER A 1 92 ? -15.490 -4.162 -0.525 1.00 94.19 92 SER A C 1
ATOM 722 O O . SER A 1 92 ? -15.105 -3.258 0.225 1.00 94.19 92 SER A O 1
ATOM 724 N N . ARG A 1 93 ? -16.636 -4.818 -0.326 1.00 93.94 93 ARG A N 1
ATOM 725 C CA . ARG A 1 93 ? -17.518 -4.534 0.810 1.00 93.94 93 ARG A CA 1
ATOM 726 C C . ARG A 1 93 ? -16.788 -4.770 2.130 1.00 93.94 93 ARG A C 1
ATOM 728 O O . ARG A 1 93 ? -16.843 -3.926 3.009 1.00 93.94 93 ARG A O 1
ATOM 735 N N . GLU A 1 94 ? -16.043 -5.862 2.223 1.00 91.94 94 GLU A N 1
ATOM 736 C CA . GLU A 1 94 ? -15.286 -6.273 3.404 1.00 91.94 94 GLU A CA 1
ATOM 737 C C . GLU A 1 94 ? -14.267 -5.201 3.819 1.00 91.94 94 GLU A C 1
ATOM 739 O O . GLU A 1 94 ? -14.160 -4.849 4.993 1.00 91.94 94 GLU A O 1
ATOM 744 N N . LEU A 1 95 ? -13.550 -4.628 2.847 1.00 94.75 95 LEU A N 1
ATOM 745 C CA . LEU A 1 95 ? -12.549 -3.593 3.100 1.00 94.75 95 LEU A CA 1
ATOM 746 C C . LEU A 1 95 ? -13.180 -2.247 3.489 1.00 94.75 95 LEU A C 1
ATOM 748 O O . LEU A 1 95 ? -12.633 -1.533 4.336 1.00 94.75 95 LEU A O 1
ATOM 752 N N . LEU A 1 96 ? -14.316 -1.892 2.878 1.00 94.94 96 LEU A N 1
ATOM 753 C CA . LEU A 1 96 ? -15.074 -0.695 3.248 1.00 94.94 96 LEU A CA 1
ATOM 754 C C . LEU A 1 96 ? -15.662 -0.829 4.657 1.00 94.94 96 LEU A C 1
ATOM 756 O O . LEU A 1 96 ? -15.454 0.065 5.476 1.00 94.94 96 LEU A O 1
ATOM 760 N N . ASP A 1 97 ? -16.304 -1.960 4.956 1.00 92.31 97 ASP A N 1
ATOM 761 C CA . ASP A 1 97 ? -16.919 -2.249 6.254 1.00 92.31 97 ASP A CA 1
ATOM 762 C C . ASP A 1 97 ? -15.862 -2.220 7.372 1.00 92.31 97 ASP A C 1
ATOM 764 O O . ASP A 1 97 ? -16.064 -1.564 8.397 1.00 92.31 97 ASP A O 1
ATOM 768 N N . LEU A 1 98 ? -14.686 -2.827 7.147 1.00 92.44 98 LEU A N 1
ATOM 769 C CA . LEU A 1 98 ? -13.549 -2.755 8.071 1.00 92.44 98 LEU A CA 1
ATOM 770 C C . LEU A 1 98 ? -13.128 -1.308 8.354 1.00 92.44 98 LEU A C 1
ATOM 772 O O . LEU A 1 98 ? -12.989 -0.892 9.510 1.00 92.44 98 LEU A O 1
ATOM 776 N N . ARG A 1 99 ? -12.900 -0.521 7.299 1.00 94.44 99 ARG A N 1
ATOM 777 C CA . ARG A 1 99 ? -12.471 0.869 7.453 1.00 94.44 99 ARG A CA 1
ATOM 778 C C . ARG A 1 99 ? -13.518 1.690 8.195 1.00 94.44 99 ARG A C 1
ATOM 780 O O . ARG A 1 99 ? -13.162 2.460 9.088 1.00 94.44 99 ARG A O 1
ATOM 787 N N . ASP A 1 100 ? -14.777 1.571 7.804 1.00 92.81 100 ASP A N 1
ATOM 788 C CA . ASP A 1 100 ? -15.853 2.391 8.347 1.00 92.81 100 ASP A CA 1
ATOM 789 C C . ASP A 1 100 ? -16.149 2.020 9.801 1.00 92.81 100 ASP A C 1
ATOM 791 O O . ASP A 1 100 ? -16.387 2.916 10.617 1.00 92.81 100 ASP A O 1
ATOM 795 N N . TYR A 1 101 ? -16.009 0.740 10.163 1.00 91.31 101 TYR A N 1
ATOM 796 C CA . TYR A 1 101 ? -16.008 0.294 11.552 1.00 91.31 101 TYR A CA 1
ATOM 797 C C . TYR A 1 101 ? -14.906 0.991 12.361 1.00 91.31 101 TYR A C 1
ATOM 799 O O . TYR A 1 101 ? -15.201 1.661 13.353 1.00 91.31 101 TYR A O 1
ATOM 807 N N . ILE A 1 102 ? -13.650 0.917 11.908 1.00 91.44 102 ILE A N 1
ATOM 808 C CA . ILE A 1 102 ? -12.496 1.511 12.604 1.00 91.44 102 ILE A CA 1
ATOM 809 C C . ILE A 1 102 ? -12.650 3.026 12.747 1.00 91.44 102 ILE A C 1
ATOM 811 O O . ILE A 1 102 ? -12.523 3.575 13.842 1.00 91.44 102 ILE A O 1
ATOM 815 N N . VAL A 1 103 ? -12.942 3.723 11.648 1.00 92.44 103 VAL A N 1
ATOM 816 C CA . VAL A 1 103 ? -13.099 5.184 11.643 1.00 92.44 103 VAL A CA 1
ATOM 817 C C . VAL A 1 103 ? -14.291 5.600 12.506 1.00 92.44 103 VAL A C 1
ATOM 819 O O . VAL A 1 103 ? -14.206 6.579 13.254 1.00 92.44 103 VAL A O 1
ATOM 822 N N . GLY A 1 104 ? -15.394 4.853 12.440 1.00 90.50 104 GLY A N 1
ATOM 823 C CA . GLY A 1 104 ? -16.575 5.062 13.267 1.00 90.50 104 GLY A CA 1
ATOM 824 C C . GLY A 1 104 ? -16.280 4.894 14.755 1.00 90.50 104 GLY A C 1
ATOM 825 O O . GLY A 1 104 ? -16.691 5.744 15.548 1.00 90.50 104 GLY A O 1
ATOM 826 N N . HIS A 1 105 ? -15.535 3.855 15.130 1.00 88.56 105 HIS A N 1
ATOM 827 C CA .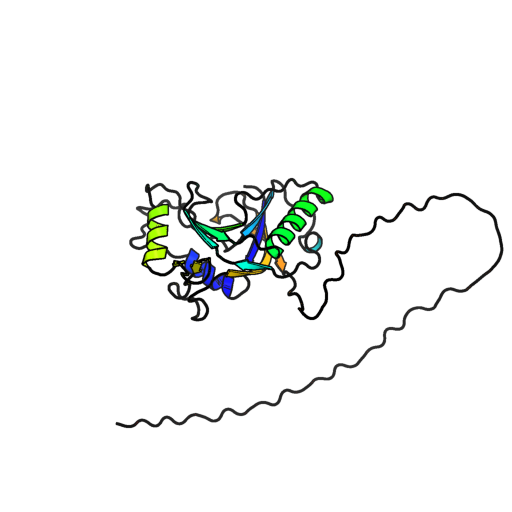 HIS A 1 105 ? -15.159 3.571 16.513 1.00 88.56 105 HIS A CA 1
ATOM 828 C C . HIS A 1 105 ? -14.207 4.640 17.067 1.00 88.56 105 HIS A C 1
ATOM 830 O O . HIS A 1 105 ? -14.495 5.236 18.108 1.00 88.56 105 HIS A O 1
ATOM 836 N N . LEU A 1 106 ? -13.149 4.991 16.322 1.00 90.25 106 LEU A N 1
ATOM 837 C CA . LEU A 1 106 ? -12.235 6.090 16.669 1.00 90.25 106 LEU A CA 1
ATOM 838 C C . LEU A 1 106 ? -12.994 7.399 16.922 1.00 90.25 106 LEU A C 1
ATOM 840 O O . LEU A 1 106 ? -12.754 8.077 17.922 1.00 90.25 106 LEU A O 1
ATOM 844 N N . LYS A 1 107 ? -13.963 7.732 16.062 1.00 91.62 107 LYS A N 1
ATOM 845 C CA . LYS A 1 107 ? -14.764 8.953 16.202 1.00 91.62 107 LYS A CA 1
ATOM 846 C C . LYS A 1 107 ? -15.732 8.894 17.385 1.00 91.62 107 LYS A C 1
ATOM 848 O O . LYS A 1 107 ? -15.841 9.863 18.134 1.00 91.62 107 LYS A O 1
ATOM 853 N N . LYS A 1 108 ? -16.501 7.811 17.524 1.00 89.81 108 LYS A N 1
ATOM 854 C CA . LYS A 1 108 ? -17.607 7.731 18.494 1.00 89.81 108 LYS A CA 1
ATOM 855 C C . LYS A 1 108 ? -17.108 7.484 19.914 1.00 89.81 108 LYS A C 1
ATOM 857 O O . LYS A 1 108 ? -17.587 8.163 20.824 1.00 89.81 108 LYS A O 1
ATOM 862 N N . VAL A 1 109 ? -16.159 6.566 20.075 1.00 86.19 109 VAL A N 1
ATOM 863 C CA . VAL A 1 109 ? -15.662 6.100 21.376 1.00 86.19 109 VAL A CA 1
ATOM 864 C C . VAL A 1 109 ? -14.495 6.966 21.836 1.00 86.19 109 VAL A C 1
ATOM 866 O O . VAL A 1 109 ? -14.580 7.593 22.886 1.00 86.19 109 VAL A O 1
ATOM 869 N N . HIS A 1 110 ? -13.462 7.112 21.004 1.00 84.69 110 HIS A N 1
ATOM 870 C CA . HIS A 1 110 ? -12.237 7.826 21.393 1.00 84.69 110 HIS A CA 1
ATOM 871 C C . HIS A 1 110 ? -12.257 9.326 21.089 1.00 84.69 110 HIS A C 1
ATOM 873 O O . HIS A 1 110 ? -11.319 10.035 21.435 1.00 84.69 110 HIS A O 1
ATOM 879 N N . LYS A 1 111 ? -13.305 9.822 20.416 1.00 90.56 111 LYS A N 1
ATOM 880 C CA . LYS A 1 111 ? -13.405 11.219 19.953 1.00 90.56 111 LYS A CA 1
ATOM 881 C C . LYS A 1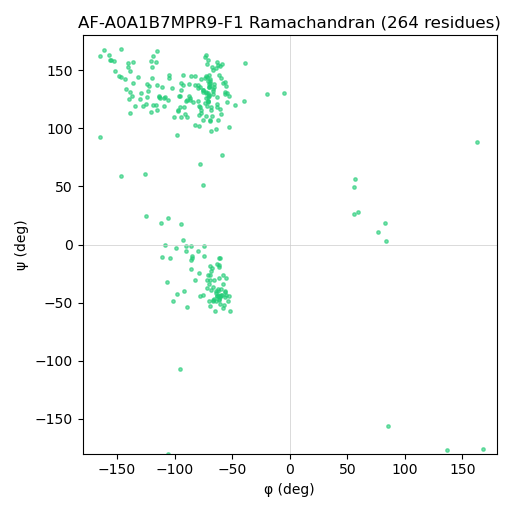 111 ? -12.226 11.646 19.065 1.00 90.56 111 LYS A C 1
ATOM 883 O O . LYS A 1 111 ? -11.928 12.832 18.941 1.00 90.56 111 LYS A O 1
ATOM 888 N N . ILE A 1 112 ? -11.593 10.688 18.388 1.00 90.94 112 ILE A N 1
ATOM 889 C CA . ILE A 1 112 ? -10.478 10.920 17.473 1.00 90.94 112 ILE A CA 1
ATOM 890 C C . ILE A 1 112 ? -11.025 11.150 16.067 1.00 90.94 112 ILE A C 1
ATOM 892 O O . ILE A 1 112 ? -11.723 10.313 15.490 1.00 90.94 112 ILE A O 1
ATOM 896 N N . ARG A 1 113 ? -10.672 12.292 15.472 1.00 92.31 113 ARG A N 1
ATOM 897 C CA . ARG A 1 113 ? -10.958 12.554 14.061 1.00 92.31 113 ARG A CA 1
ATOM 898 C C . ARG A 1 113 ? -9.941 11.819 13.193 1.00 92.31 113 ARG A C 1
ATOM 900 O O . ARG A 1 113 ? -8.826 12.295 13.000 1.00 92.31 113 ARG A O 1
ATOM 907 N N . ALA A 1 114 ? -10.363 10.692 12.636 1.00 92.50 114 ALA A N 1
ATOM 908 C CA . ALA A 1 114 ? -9.586 9.949 11.658 1.00 92.50 114 ALA A CA 1
ATOM 909 C C . ALA A 1 114 ? -9.923 10.354 10.214 1.00 92.50 114 ALA A C 1
ATOM 911 O O . ALA A 1 114 ? -11.071 10.658 9.885 1.00 92.50 114 ALA A O 1
ATOM 912 N N . THR A 1 115 ? -8.922 10.325 9.333 1.00 90.81 115 THR A N 1
ATOM 913 C CA . THR A 1 115 ? -9.098 10.454 7.876 1.00 90.81 115 THR A CA 1
ATOM 914 C C . THR A 1 115 ? -8.230 9.437 7.138 1.00 90.81 115 THR A C 1
ATOM 916 O O . THR A 1 115 ? -7.225 8.983 7.670 1.00 90.81 115 THR A O 1
ATOM 919 N N . SER A 1 116 ? -8.580 9.082 5.903 1.00 86.69 116 SER A N 1
ATOM 920 C CA . SER A 1 116 ? -7.683 8.333 5.013 1.00 86.69 116 SER A CA 1
ATOM 921 C C . SER A 1 116 ? -7.798 8.917 3.611 1.00 86.69 116 SER A C 1
ATOM 923 O O . SER A 1 116 ? -8.874 8.900 3.009 1.00 86.69 116 SER A O 1
ATOM 925 N N . ARG A 1 117 ? -6.714 9.541 3.139 1.00 85.44 117 ARG A N 1
ATOM 926 C CA . ARG A 1 117 ? -6.674 10.200 1.829 1.00 85.44 117 ARG A CA 1
ATOM 927 C C . ARG A 1 117 ? -6.507 9.142 0.743 1.00 85.44 117 ARG A C 1
ATOM 929 O O . ARG A 1 117 ? -5.664 8.265 0.873 1.00 85.44 117 ARG A O 1
ATOM 936 N N . SER A 1 118 ? -7.275 9.257 -0.340 1.00 87.81 118 SER A N 1
ATOM 937 C CA . SER A 1 118 ? -7.174 8.373 -1.515 1.00 87.81 118 SER A CA 1
ATOM 938 C C . SER A 1 118 ? -7.410 6.881 -1.225 1.00 87.81 118 SER A C 1
ATOM 940 O O . SER A 1 118 ? -6.861 6.029 -1.915 1.00 87.81 118 SER A O 1
ATOM 942 N N . PHE A 1 119 ? -8.198 6.542 -0.204 1.00 95.38 119 PHE A N 1
ATOM 943 C CA . PHE A 1 119 ? -8.508 5.150 0.129 1.00 95.38 119 PHE A CA 1
ATOM 944 C C . PHE A 1 119 ? -9.411 4.467 -0.925 1.00 95.38 119 PHE A C 1
ATOM 946 O O . PHE A 1 119 ? -10.375 5.103 -1.371 1.00 95.38 119 PHE A O 1
ATOM 953 N N . PRO A 1 120 ? -9.198 3.172 -1.247 1.00 97.38 120 PRO A N 1
ATOM 954 C CA . PRO A 1 120 ? -8.087 2.308 -0.829 1.00 97.38 120 PRO A CA 1
ATOM 955 C C . PRO A 1 120 ? -6.937 2.284 -1.854 1.00 97.38 120 PRO A C 1
ATOM 957 O O . PRO A 1 120 ? -7.148 2.224 -3.064 1.00 97.38 120 PRO A O 1
ATOM 960 N N . HIS A 1 121 ? -5.701 2.312 -1.358 1.00 97.88 121 HIS A N 1
ATOM 961 C CA . HIS A 1 121 ? -4.495 2.093 -2.157 1.00 97.88 121 HIS A CA 1
ATOM 962 C C . HIS A 1 121 ? -3.378 1.523 -1.279 1.00 97.88 121 HIS A C 1
ATOM 964 O O . HIS A 1 121 ? -3.383 1.726 -0.062 1.00 97.88 121 HIS A O 1
ATOM 970 N N . MET A 1 122 ? -2.412 0.861 -1.913 1.00 98.25 122 MET A N 1
ATOM 971 C CA . MET A 1 122 ? -1.153 0.438 -1.303 1.00 98.25 122 MET A CA 1
ATOM 972 C C . MET A 1 122 ? -0.001 1.109 -2.041 1.00 98.25 122 MET A C 1
ATOM 974 O O . MET A 1 122 ? 0.158 0.935 -3.249 1.00 98.25 122 MET A O 1
ATOM 978 N N . SER A 1 123 ? 0.799 1.894 -1.331 1.00 98.06 123 SER A N 1
ATOM 979 C CA . SER A 1 123 ? 2.006 2.491 -1.901 1.00 98.06 123 SER A CA 1
ATOM 980 C C . SER A 1 123 ? 3.025 1.403 -2.228 1.00 98.06 123 SER A C 1
ATOM 982 O O . SER A 1 123 ? 3.276 0.531 -1.405 1.00 98.06 123 SER A O 1
ATOM 984 N N . LEU A 1 124 ? 3.616 1.467 -3.421 1.00 98.00 124 LEU A N 1
ATOM 985 C CA . LEU A 1 124 ? 4.726 0.597 -3.811 1.00 98.00 124 LEU A CA 1
ATOM 986 C C . LEU A 1 124 ? 6.066 1.306 -3.632 1.00 98.00 124 LEU A C 1
ATOM 988 O O . LEU A 1 124 ? 7.018 0.714 -3.141 1.00 98.00 124 LEU A O 1
ATOM 992 N N . PHE A 1 125 ? 6.132 2.584 -4.018 1.00 97.69 125 PHE A N 1
ATOM 993 C CA . PHE A 1 125 ? 7.363 3.368 -3.978 1.00 97.69 125 PHE A CA 1
ATOM 994 C C . PHE A 1 125 ? 7.074 4.816 -3.588 1.00 97.69 125 PHE A C 1
ATOM 996 O O . PHE A 1 125 ? 6.091 5.410 -4.046 1.00 97.69 125 PHE A O 1
ATOM 1003 N N . TYR A 1 126 ? 7.979 5.401 -2.803 1.00 96.69 126 TYR A N 1
ATOM 1004 C CA . TYR A 1 126 ? 8.053 6.841 -2.565 1.00 96.69 126 TYR A CA 1
ATOM 1005 C C . TYR A 1 126 ? 9.277 7.411 -3.264 1.00 96.69 126 TYR A C 1
ATOM 1007 O O . TYR A 1 126 ? 10.390 6.925 -3.083 1.00 96.69 126 TYR A O 1
ATOM 1015 N N . LEU A 1 127 ? 9.050 8.427 -4.089 1.00 94.81 127 LEU A N 1
ATOM 1016 C CA . LEU A 1 127 ? 10.058 9.029 -4.946 1.00 94.81 127 LEU A CA 1
ATOM 1017 C C . LEU A 1 127 ? 10.064 10.529 -4.699 1.00 94.81 127 LEU A C 1
ATOM 1019 O O . LEU A 1 127 ? 9.055 11.228 -4.890 1.00 94.81 127 LEU A O 1
ATOM 1023 N N . ASP A 1 128 ? 11.209 11.010 -4.246 1.00 90.75 128 ASP A N 1
ATOM 1024 C CA . ASP A 1 128 ? 11.522 12.423 -4.205 1.00 90.75 128 ASP A CA 1
ATOM 1025 C C . ASP A 1 128 ? 11.998 12.795 -5.609 1.00 90.75 128 ASP A C 1
ATOM 1027 O O . ASP A 1 128 ? 13.083 12.406 -6.032 1.00 90.75 128 ASP A O 1
ATOM 1031 N N . GLU A 1 129 ? 11.118 13.441 -6.378 1.00 84.25 129 GLU A N 1
ATOM 1032 C CA . GLU A 1 129 ? 11.259 13.659 -7.824 1.00 84.25 129 GLU A CA 1
ATOM 1033 C C . GLU A 1 129 ? 12.285 14.767 -8.131 1.00 84.25 129 GLU A C 1
ATOM 1035 O O . GLU A 1 129 ? 12.017 15.717 -8.863 1.00 84.25 129 GLU A O 1
ATOM 1040 N N . THR A 1 130 ? 13.482 14.653 -7.553 1.00 82.88 130 THR A N 1
ATOM 1041 C CA . THR A 1 130 ? 14.641 15.489 -7.880 1.00 82.88 130 THR A CA 1
ATOM 1042 C C . THR A 1 130 ? 15.042 15.303 -9.340 1.00 82.88 130 THR A C 1
ATOM 1044 O O . THR A 1 130 ? 15.536 16.232 -9.975 1.00 82.88 130 THR A O 1
ATOM 1047 N N . VAL A 1 131 ? 14.775 14.116 -9.894 1.00 80.81 131 VAL A N 1
ATOM 1048 C CA . VAL A 1 131 ? 14.835 13.825 -11.325 1.00 80.81 131 VAL A CA 1
ATOM 1049 C C . VAL A 1 131 ? 13.416 13.853 -11.891 1.00 80.81 131 VAL A C 1
ATOM 1051 O O . VAL A 1 131 ? 12.600 12.969 -11.628 1.00 80.81 131 VAL A O 1
ATOM 1054 N N . ARG A 1 132 ? 13.114 14.874 -12.700 1.00 87.19 132 ARG A N 1
ATOM 1055 C CA . ARG A 1 132 ? 11.793 15.042 -13.321 1.00 87.19 132 ARG A CA 1
ATOM 1056 C C . ARG A 1 132 ? 11.409 13.807 -14.143 1.00 87.19 132 ARG A C 1
ATOM 1058 O O . ARG A 1 132 ? 12.177 13.365 -14.995 1.00 87.19 132 ARG A O 1
ATOM 1065 N N . GLY A 1 133 ? 10.196 13.298 -13.936 1.00 90.31 133 GLY A N 1
ATOM 1066 C CA . GLY A 1 133 ? 9.657 12.162 -14.683 1.00 90.31 133 GLY A CA 1
ATOM 1067 C C . GLY A 1 133 ? 10.081 10.794 -14.149 1.00 90.31 133 GLY A C 1
ATOM 1068 O O . GLY A 1 133 ? 9.687 9.783 -14.730 1.00 90.31 133 GLY A O 1
ATOM 1069 N N . GLU A 1 134 ? 10.826 10.725 -13.039 1.00 91.12 134 GLU A N 1
ATOM 1070 C CA . GLU A 1 134 ? 11.250 9.454 -12.440 1.00 91.12 134 GLU A CA 1
ATOM 1071 C C . GLU A 1 134 ? 10.062 8.536 -12.118 1.00 91.12 134 GLU A C 1
ATOM 1073 O O . GLU A 1 134 ? 10.117 7.337 -12.378 1.00 91.12 134 GLU A O 1
ATOM 1078 N N . ARG A 1 135 ? 8.955 9.095 -11.616 1.00 94.75 135 ARG A N 1
ATOM 1079 C CA . ARG A 1 135 ? 7.758 8.321 -11.249 1.00 94.75 135 ARG A CA 1
ATOM 1080 C C . ARG A 1 135 ? 7.116 7.635 -12.452 1.00 94.75 135 ARG A C 1
ATOM 1082 O O . ARG A 1 135 ? 6.765 6.459 -12.379 1.00 94.75 135 ARG A O 1
ATOM 1089 N N . LEU A 1 136 ? 6.989 8.372 -13.559 1.00 95.44 136 LEU A N 1
ATOM 1090 C CA . LEU A 1 136 ? 6.466 7.848 -14.823 1.00 95.44 136 LEU A CA 1
ATOM 1091 C C . LEU A 1 136 ? 7.402 6.773 -15.374 1.00 95.44 136 LEU A C 1
ATOM 1093 O O . LEU A 1 136 ? 6.960 5.659 -15.644 1.00 95.44 136 LEU A O 1
ATOM 1097 N N . ARG A 1 137 ? 8.707 7.071 -15.418 1.00 94.50 137 ARG A N 1
ATOM 1098 C CA . ARG A 1 137 ? 9.736 6.126 -15.860 1.00 94.50 137 ARG A CA 1
ATOM 1099 C C . ARG A 1 137 ? 9.712 4.832 -15.047 1.00 94.50 137 ARG A C 1
ATOM 1101 O O . ARG A 1 137 ? 9.791 3.758 -15.635 1.00 94.50 137 ARG A O 1
ATOM 1108 N N . LEU A 1 138 ? 9.599 4.902 -13.718 1.00 95.56 138 LEU A N 1
ATOM 1109 C CA . LEU A 1 138 ? 9.507 3.705 -12.880 1.00 95.56 138 LEU A CA 1
ATOM 1110 C C . LEU A 1 138 ? 8.240 2.907 -13.202 1.00 95.56 138 LEU A C 1
ATOM 1112 O O . LEU A 1 138 ? 8.321 1.692 -13.359 1.00 95.56 138 LEU A O 1
ATOM 1116 N N . GLY A 1 139 ? 7.094 3.575 -13.357 1.00 96.50 139 GLY A N 1
ATOM 1117 C CA . GLY A 1 139 ? 5.850 2.929 -13.781 1.00 96.50 139 GLY A CA 1
ATOM 1118 C C . GLY A 1 139 ? 6.002 2.166 -15.102 1.00 96.50 139 GLY A C 1
ATOM 1119 O O . GLY A 1 139 ? 5.566 1.019 -15.204 1.00 96.50 139 GLY A O 1
ATOM 1120 N N . ASP A 1 140 ? 6.673 2.759 -16.088 1.00 96.81 140 ASP A N 1
ATOM 1121 C CA . ASP A 1 140 ? 6.934 2.121 -17.383 1.00 96.81 140 ASP A CA 1
ATOM 1122 C C . ASP A 1 140 ? 7.915 0.949 -17.268 1.00 96.81 140 ASP A C 1
ATOM 1124 O O . ASP A 1 140 ? 7.700 -0.097 -17.885 1.00 96.81 140 ASP A O 1
ATOM 1128 N N . ILE A 1 141 ? 8.954 1.069 -16.435 1.00 96.88 141 ILE A N 1
ATOM 1129 C CA . ILE A 1 141 ? 9.893 -0.025 -16.141 1.00 96.88 141 ILE A CA 1
ATOM 1130 C C . ILE A 1 141 ? 9.170 -1.210 -15.497 1.00 96.88 141 ILE A C 1
ATOM 1132 O O . ILE A 1 141 ? 9.397 -2.353 -15.892 1.00 96.88 141 ILE A O 1
ATOM 1136 N N . LEU A 1 142 ? 8.279 -0.981 -14.530 1.00 97.50 142 LEU A N 1
ATOM 1137 C CA . LEU A 1 142 ? 7.538 -2.074 -13.894 1.00 97.50 142 LEU A CA 1
ATOM 1138 C C . LEU A 1 142 ? 6.642 -2.820 -14.893 1.00 97.50 142 LEU A C 1
ATOM 1140 O O . LEU A 1 142 ? 6.589 -4.048 -14.855 1.00 97.50 142 LEU A O 1
ATOM 1144 N N . ARG A 1 143 ? 5.987 -2.104 -15.816 1.00 96.88 143 ARG A N 1
ATOM 1145 C CA . ARG A 1 143 ? 5.165 -2.722 -16.872 1.00 96.88 143 ARG A CA 1
ATOM 1146 C C . ARG A 1 143 ? 6.016 -3.472 -17.895 1.00 96.88 143 ARG A C 1
ATOM 1148 O O . ARG A 1 143 ? 5.786 -4.649 -18.145 1.00 96.88 143 ARG A O 1
ATOM 1155 N N . SER A 1 144 ? 7.024 -2.810 -18.460 1.00 96.62 144 SER A N 1
ATOM 1156 C CA . SER A 1 144 ? 7.894 -3.386 -19.498 1.00 96.62 144 SER A CA 1
ATOM 1157 C C . SER A 1 144 ? 8.748 -4.555 -19.001 1.00 96.62 144 SER A C 1
ATOM 1159 O O . SER A 1 144 ? 9.020 -5.469 -19.772 1.00 96.62 144 SER A O 1
ATOM 1161 N N . SER A 1 145 ? 9.130 -4.569 -17.719 1.00 96.69 145 SER A N 1
ATOM 1162 C CA . SER A 1 145 ? 9.839 -5.704 -17.108 1.00 96.69 145 SER A CA 1
ATOM 1163 C C . SER A 1 145 ? 8.926 -6.867 -16.715 1.00 96.69 145 SER A C 1
ATOM 1165 O O . SER A 1 145 ? 9.425 -7.898 -16.275 1.00 96.69 145 SER A O 1
ATOM 1167 N N . GLY A 1 146 ? 7.605 -6.718 -16.846 1.00 96.88 146 GLY A N 1
ATOM 1168 C CA . GLY A 1 146 ? 6.635 -7.745 -16.470 1.00 96.88 146 GLY A CA 1
ATOM 1169 C C . GLY A 1 146 ? 6.376 -7.864 -14.966 1.00 96.88 146 GLY A C 1
ATOM 1170 O O . GLY A 1 146 ? 5.716 -8.813 -14.555 1.00 96.88 146 GLY A O 1
ATOM 1171 N N . ARG A 1 147 ? 6.853 -6.915 -14.142 1.00 97.62 147 ARG A N 1
ATOM 1172 C CA . ARG A 1 147 ? 6.516 -6.827 -12.705 1.00 97.62 147 ARG A CA 1
ATOM 1173 C C . ARG A 1 147 ? 5.063 -6.436 -12.472 1.00 97.62 147 ARG A C 1
ATOM 1175 O O . ARG A 1 147 ? 4.472 -6.842 -11.478 1.00 97.62 147 ARG A O 1
ATOM 1182 N N . VAL A 1 148 ? 4.494 -5.652 -13.383 1.00 97.56 148 VAL A N 1
ATOM 1183 C CA . VAL A 1 148 ? 3.068 -5.318 -13.418 1.00 97.56 148 VAL A CA 1
ATOM 1184 C C . VAL A 1 148 ? 2.487 -5.898 -14.696 1.00 97.56 148 VAL A C 1
ATOM 1186 O O . VAL A 1 148 ? 2.910 -5.533 -15.793 1.00 97.56 148 VAL A O 1
ATOM 1189 N N . VAL A 1 149 ? 1.508 -6.785 -14.548 1.00 95.75 149 VAL A N 1
ATOM 1190 C CA . VAL A 1 149 ? 0.846 -7.469 -15.659 1.00 95.75 149 VAL A CA 1
ATOM 1191 C C . VAL A 1 149 ? -0.617 -7.047 -15.711 1.00 95.75 149 VAL A C 1
ATOM 1193 O O . VAL A 1 149 ? -1.392 -7.342 -14.802 1.00 95.75 149 VAL A O 1
ATOM 1196 N N . GLU A 1 150 ? -1.003 -6.375 -16.793 1.00 92.25 150 GLU A N 1
ATOM 1197 C CA . GLU A 1 150 ? -2.402 -6.047 -17.082 1.00 92.25 150 GLU A CA 1
ATOM 1198 C C . GLU A 1 150 ? -3.167 -7.327 -17.450 1.00 92.25 150 GLU A C 1
ATOM 1200 O O . GLU A 1 150 ? -2.747 -8.084 -18.336 1.00 92.25 150 GLU A O 1
ATOM 1205 N N . ARG A 1 151 ? -4.305 -7.590 -16.799 1.00 85.31 151 ARG A N 1
ATOM 1206 C CA . ARG A 1 151 ? -5.108 -8.784 -17.091 1.00 85.31 151 ARG A CA 1
ATOM 1207 C C . ARG A 1 151 ? -6.195 -8.446 -18.109 1.00 85.31 151 ARG A C 1
ATOM 1209 O O . ARG A 1 151 ? -7.162 -7.762 -17.818 1.00 85.31 151 ARG A O 1
ATOM 1216 N N . ARG A 1 152 ? -6.054 -8.962 -19.334 1.00 73.06 152 ARG A N 1
ATOM 1217 C CA . ARG A 1 152 ? -7.002 -8.679 -20.432 1.00 73.06 152 ARG A CA 1
ATOM 1218 C C . ARG A 1 152 ? -8.389 -9.310 -20.243 1.00 73.06 152 ARG A C 1
ATOM 1220 O O . ARG A 1 152 ? -9.351 -8.810 -20.808 1.00 73.06 152 ARG A O 1
ATOM 1227 N N . SER A 1 153 ? -8.487 -10.411 -19.493 1.00 69.31 153 SER A N 1
ATOM 1228 C CA . SER A 1 153 ? -9.721 -11.203 -19.340 1.00 69.31 153 SER A CA 1
ATOM 1229 C C . SER A 1 153 ? -10.444 -11.009 -18.004 1.00 69.31 153 SER A C 1
ATOM 1231 O O . SER A 1 153 ? -11.569 -11.471 -17.848 1.00 69.31 153 SER A O 1
ATOM 1233 N N . VAL A 1 154 ? -9.803 -10.362 -17.033 1.00 71.62 154 VAL A N 1
ATOM 1234 C CA . VAL A 1 154 ? -10.346 -10.085 -15.699 1.00 71.62 154 VAL A CA 1
ATOM 1235 C C . VAL A 1 154 ? -9.958 -8.654 -15.383 1.00 71.62 154 VAL A C 1
ATOM 1237 O O . VAL A 1 154 ? -8.786 -8.321 -15.511 1.00 71.62 154 VAL A O 1
ATOM 1240 N N . THR A 1 155 ? -10.908 -7.809 -14.990 1.00 77.19 155 THR A N 1
ATOM 1241 C CA . THR A 1 155 ? -10.600 -6.437 -14.571 1.00 77.19 155 THR A CA 1
ATOM 1242 C C . THR A 1 155 ? -9.554 -6.463 -13.458 1.00 77.19 155 THR A C 1
ATOM 1244 O O . THR A 1 155 ? -9.783 -7.102 -12.431 1.00 77.19 155 THR A O 1
ATOM 1247 N N . GLY A 1 156 ? -8.423 -5.790 -13.660 1.00 92.69 156 GLY A N 1
ATOM 1248 C CA . GLY A 1 156 ? -7.382 -5.671 -12.647 1.00 92.69 156 GLY A CA 1
ATOM 1249 C C . GLY A 1 156 ? -5.966 -5.867 -13.178 1.00 92.69 156 GLY A C 1
ATOM 1250 O O . GLY A 1 156 ? -5.728 -6.102 -14.366 1.00 92.69 156 GLY A O 1
ATOM 1251 N N . ILE A 1 157 ? -5.024 -5.833 -12.241 1.00 96.56 157 ILE A N 1
ATOM 1252 C CA . ILE A 1 157 ? -3.608 -6.112 -12.488 1.00 96.56 157 ILE A CA 1
ATOM 1253 C C . ILE A 1 157 ? -3.149 -7.316 -11.668 1.00 96.56 157 ILE A C 1
ATOM 1255 O O . ILE A 1 157 ? -3.769 -7.697 -10.674 1.00 96.56 157 ILE A O 1
ATOM 1259 N N . ALA A 1 158 ? -2.018 -7.887 -12.060 1.00 97.06 158 ALA A N 1
ATOM 1260 C CA . ALA A 1 158 ? -1.243 -8.790 -11.225 1.00 97.06 158 ALA A CA 1
ATOM 1261 C C . ALA A 1 158 ? 0.162 -8.224 -10.998 1.00 97.06 158 ALA A C 1
ATOM 1263 O O . ALA A 1 158 ? 0.755 -7.622 -11.897 1.00 97.06 158 ALA A O 1
ATOM 1264 N N . LEU A 1 159 ? 0.692 -8.438 -9.797 1.00 97.88 159 LEU A N 1
ATOM 1265 C CA . LEU A 1 159 ? 2.084 -8.177 -9.463 1.00 97.88 159 LEU A CA 1
ATOM 1266 C C . LEU A 1 159 ? 2.879 -9.474 -9.599 1.00 97.88 159 LEU A C 1
ATOM 1268 O O . LEU A 1 159 ? 2.502 -10.504 -9.039 1.00 97.88 159 LEU A O 1
ATOM 1272 N N . ASN A 1 160 ? 3.974 -9.419 -10.345 1.00 97.69 160 ASN A N 1
ATOM 1273 C CA . ASN A 1 160 ? 4.908 -10.524 -10.480 1.00 97.69 160 ASN A CA 1
ATOM 1274 C C . ASN A 1 160 ? 6.084 -10.310 -9.527 1.00 97.69 160 ASN A C 1
ATOM 1276 O O . ASN A 1 160 ? 7.055 -9.628 -9.858 1.00 97.69 160 ASN A O 1
ATOM 1280 N N . CYS A 1 161 ? 5.988 -10.905 -8.341 1.00 97.06 161 CYS A N 1
ATOM 1281 C CA . CYS A 1 161 ? 7.011 -10.781 -7.308 1.00 97.06 161 CYS A CA 1
ATOM 1282 C C . CYS A 1 161 ? 8.157 -11.797 -7.489 1.00 97.06 161 CYS A C 1
ATOM 1284 O O . CYS A 1 161 ? 9.177 -11.698 -6.805 1.00 97.06 161 CYS A O 1
ATOM 1286 N N . THR A 1 162 ? 8.036 -12.783 -8.393 1.00 96.69 162 THR A N 1
ATOM 1287 C CA . THR A 1 162 ? 9.089 -13.804 -8.592 1.00 96.69 162 THR A CA 1
ATOM 1288 C C . THR A 1 162 ? 10.326 -13.227 -9.263 1.00 96.69 162 THR A C 1
ATOM 1290 O O . THR A 1 162 ? 11.430 -13.711 -9.032 1.00 96.69 162 THR A O 1
ATOM 1293 N N . LEU A 1 163 ? 10.163 -12.153 -10.043 1.00 95.31 163 LEU A N 1
ATOM 1294 C CA . LEU A 1 163 ? 11.278 -11.401 -10.632 1.00 95.31 163 LEU A CA 1
ATOM 1295 C C . LEU A 1 163 ? 12.186 -10.751 -9.578 1.00 95.31 163 LEU A C 1
ATOM 1297 O O . LEU A 1 163 ? 13.318 -10.389 -9.888 1.00 95.31 163 LEU A O 1
ATOM 1301 N N . ASP A 1 164 ? 11.701 -10.635 -8.341 1.00 94.56 164 ASP A N 1
ATOM 1302 C CA . ASP A 1 164 ? 12.424 -10.085 -7.195 1.00 94.56 164 ASP A CA 1
ATOM 1303 C C . ASP A 1 164 ? 12.740 -11.176 -6.145 1.00 94.56 164 ASP A C 1
ATOM 1305 O O . ASP A 1 164 ? 13.038 -10.893 -4.983 1.00 94.56 164 ASP A O 1
ATOM 1309 N N . GLY A 1 165 ? 12.692 -12.452 -6.552 1.00 93.75 165 GLY A N 1
ATOM 1310 C CA . GLY A 1 165 ? 13.085 -13.600 -5.731 1.00 93.75 165 GLY A CA 1
ATOM 1311 C C . GLY A 1 165 ? 12.009 -14.109 -4.769 1.00 93.75 165 GLY A C 1
ATOM 1312 O O . GLY A 1 165 ? 12.343 -14.788 -3.796 1.00 93.75 165 GLY A O 1
ATOM 1313 N N . ALA A 1 166 ? 10.733 -13.770 -4.985 1.00 95.31 166 ALA A N 1
ATOM 1314 C CA . ALA A 1 166 ? 9.625 -14.445 -4.307 1.00 95.31 166 ALA A CA 1
ATOM 1315 C C . ALA A 1 166 ? 9.401 -15.866 -4.862 1.00 95.31 166 ALA A C 1
ATOM 1317 O O . ALA A 1 166 ? 9.864 -16.206 -5.951 1.00 95.31 166 ALA A O 1
ATOM 1318 N N . ALA A 1 167 ? 8.672 -16.690 -4.107 1.00 94.44 167 ALA A N 1
ATOM 1319 C CA . ALA A 1 167 ? 8.349 -18.060 -4.496 1.00 94.44 167 ALA A CA 1
ATOM 1320 C C . ALA A 1 167 ? 7.390 -18.118 -5.715 1.00 94.44 167 ALA A C 1
ATOM 1322 O O . ALA A 1 167 ? 6.632 -17.164 -5.925 1.00 94.44 167 ALA A O 1
ATOM 1323 N N . PRO A 1 168 ? 7.415 -19.196 -6.531 1.00 95.69 168 PRO A N 1
ATOM 1324 C CA . PRO A 1 168 ? 6.721 -19.268 -7.826 1.00 95.69 168 PRO A CA 1
ATOM 1325 C C . PRO A 1 168 ? 5.213 -18.979 -7.799 1.00 95.69 168 PRO A C 1
ATOM 1327 O O . PRO A 1 168 ? 4.655 -18.474 -8.775 1.00 95.69 168 PRO A O 1
ATOM 1330 N N . GLU A 1 169 ? 4.533 -19.259 -6.692 1.00 94.12 169 GLU A N 1
ATOM 1331 C CA . GLU A 1 169 ? 3.114 -18.955 -6.502 1.00 94.12 169 GLU A CA 1
ATOM 1332 C C . GLU A 1 169 ? 2.801 -17.447 -6.574 1.00 94.12 169 GLU A C 1
ATOM 1334 O O . GLU A 1 169 ? 1.673 -17.068 -6.880 1.00 94.12 169 GLU A O 1
ATOM 1339 N N . PHE A 1 170 ? 3.803 -16.579 -6.390 1.00 95.31 170 PHE A N 1
ATOM 1340 C CA . PHE A 1 170 ? 3.674 -15.120 -6.456 1.00 95.31 170 PHE A CA 1
ATOM 1341 C C . PHE A 1 170 ? 4.000 -14.521 -7.838 1.00 95.31 170 PHE A C 1
ATOM 1343 O O . PHE A 1 170 ? 4.250 -13.319 -7.945 1.00 95.31 170 PHE A O 1
ATOM 1350 N N . HIS A 1 171 ? 4.009 -15.327 -8.909 1.00 94.56 171 HIS A N 1
ATOM 1351 C CA . HIS A 1 171 ? 4.274 -14.850 -10.279 1.00 94.56 171 HIS A CA 1
ATOM 1352 C C . HIS A 1 171 ? 3.155 -13.954 -10.843 1.00 94.56 171 HIS A C 1
ATOM 1354 O O . HIS A 1 171 ? 3.384 -13.188 -11.777 1.00 94.56 171 HIS A O 1
ATOM 1360 N N . ALA A 1 172 ? 1.937 -14.067 -10.308 1.00 94.12 172 ALA A N 1
ATOM 1361 C CA . ALA A 1 172 ? 0.765 -13.320 -10.760 1.00 94.12 172 ALA A CA 1
ATOM 1362 C C . ALA A 1 172 ? -0.178 -13.006 -9.587 1.00 94.12 172 ALA A C 1
ATOM 1364 O O . ALA A 1 172 ? -1.347 -13.391 -9.569 1.00 94.12 172 ALA A O 1
ATOM 1365 N N . MET A 1 173 ? 0.338 -12.298 -8.588 1.00 96.25 173 MET A N 1
ATOM 1366 C CA . MET A 1 173 ? -0.400 -11.933 -7.386 1.00 96.25 173 MET A CA 1
ATOM 1367 C C . MET A 1 173 ? -1.431 -10.836 -7.692 1.00 96.25 173 MET A C 1
ATOM 1369 O O . MET A 1 173 ? -1.072 -9.696 -7.975 1.00 96.25 173 MET A O 1
ATOM 1373 N N . THR A 1 174 ? -2.723 -11.165 -7.641 1.00 96.69 174 THR A N 1
ATOM 1374 C CA . THR A 1 174 ? -3.832 -10.235 -7.954 1.00 96.69 174 THR A CA 1
ATOM 1375 C C . THR A 1 174 ? -4.384 -9.499 -6.734 1.00 96.69 174 THR A C 1
ATOM 1377 O O . THR A 1 174 ? -5.396 -8.808 -6.827 1.00 96.69 174 THR A O 1
ATOM 1380 N N . GLY A 1 175 ? -3.787 -9.700 -5.566 1.00 96.88 175 GLY A N 1
ATOM 1381 C CA . GLY A 1 175 ? -4.334 -9.258 -4.296 1.00 96.88 175 GLY A CA 1
ATOM 1382 C C . GLY A 1 175 ? -3.596 -9.880 -3.121 1.00 96.88 175 GLY A C 1
ATOM 1383 O O . GLY A 1 175 ? -2.628 -10.607 -3.325 1.00 96.88 175 GLY A O 1
ATOM 1384 N N . PHE A 1 176 ? -4.061 -9.604 -1.906 1.00 97.81 176 PHE A N 1
ATOM 1385 C CA . PHE A 1 176 ? -3.567 -10.250 -0.691 1.00 97.81 176 PHE A CA 1
ATOM 1386 C C . PHE A 1 176 ? -4.680 -10.427 0.343 1.00 97.81 176 PHE A C 1
ATOM 1388 O O . PHE A 1 176 ? -5.747 -9.823 0.232 1.00 97.81 176 PHE A O 1
ATOM 1395 N N . VAL A 1 177 ? -4.430 -11.210 1.388 1.00 96.94 177 VAL A N 1
ATOM 1396 C CA . VAL A 1 177 ? -5.304 -11.271 2.564 1.00 96.94 177 VAL A CA 1
ATOM 1397 C C . VAL A 1 177 ? -4.755 -10.356 3.650 1.00 96.94 177 VAL A C 1
ATOM 1399 O O . VAL A 1 177 ? -3.677 -10.592 4.188 1.00 96.94 177 VAL A O 1
ATOM 1402 N N . GLY A 1 178 ? -5.492 -9.302 3.993 1.00 97.00 178 GLY A N 1
ATOM 1403 C CA . GLY A 1 178 ? -5.175 -8.454 5.135 1.00 97.00 178 GLY A CA 1
ATOM 1404 C C . GLY A 1 178 ? -5.413 -9.227 6.428 1.00 97.00 178 GLY A C 1
ATOM 1405 O O . GLY A 1 178 ? -6.562 -9.492 6.776 1.00 97.00 178 GLY A O 1
ATOM 1406 N N . SER A 1 179 ? -4.345 -9.624 7.120 1.00 95.06 179 SER A N 1
ATOM 1407 C CA . SER A 1 179 ? -4.430 -10.474 8.317 1.00 95.06 179 SER A CA 1
ATOM 1408 C C . SER A 1 179 ? -4.070 -9.762 9.608 1.00 95.06 179 SER A C 1
ATOM 1410 O O . SER A 1 179 ? -4.259 -10.328 10.680 1.00 95.06 179 SER A O 1
ATOM 1412 N N . GLU A 1 180 ? -3.514 -8.558 9.532 1.00 95.94 180 GLU A N 1
ATOM 1413 C CA . GLU A 1 180 ? -3.150 -7.777 10.708 1.00 95.94 180 GLU A CA 1
ATOM 1414 C C . GLU A 1 180 ? -3.509 -6.305 10.516 1.00 95.94 180 GLU A C 1
ATOM 1416 O O . GLU A 1 180 ? -3.468 -5.781 9.402 1.00 95.94 180 GLU A O 1
ATOM 1421 N N . VAL A 1 181 ? -3.832 -5.637 11.622 1.00 96.38 181 VAL A N 1
ATOM 1422 C CA . VAL A 1 181 ? -3.899 -4.181 11.706 1.00 96.38 181 VAL A CA 1
ATOM 1423 C C . VAL A 1 181 ? -2.785 -3.696 12.615 1.00 96.38 181 VAL A C 1
ATOM 1425 O O . VAL A 1 181 ? -2.645 -4.174 13.742 1.00 96.38 181 VAL A O 1
ATOM 1428 N N . TRP A 1 182 ? -1.969 -2.774 12.119 1.00 97.06 182 TRP A N 1
ATOM 1429 C CA . TRP A 1 182 ? -0.844 -2.212 12.859 1.00 97.06 182 TRP A CA 1
ATOM 1430 C C . TRP A 1 182 ? -1.116 -0.748 13.204 1.00 97.06 182 TRP A C 1
ATOM 1432 O O . TRP A 1 182 ? -1.562 0.015 12.346 1.00 97.06 182 TRP A O 1
ATOM 1442 N N . LEU A 1 183 ? -0.831 -0.359 14.447 1.00 96.75 183 LEU A N 1
ATOM 1443 C CA . LEU A 1 183 ? -0.752 1.035 14.875 1.00 96.75 183 LEU A CA 1
ATOM 1444 C C . LEU A 1 183 ? 0.675 1.515 14.665 1.00 96.75 183 LEU A C 1
ATOM 1446 O O . LEU A 1 183 ? 1.611 0.916 15.194 1.00 96.75 183 LEU A O 1
ATOM 1450 N N . VAL A 1 184 ? 0.833 2.600 13.917 1.00 97.31 184 VAL A N 1
ATOM 1451 C CA . VAL A 1 184 ? 2.146 3.102 13.513 1.00 97.31 184 VAL A CA 1
ATOM 1452 C C . VAL A 1 184 ? 2.276 4.582 13.843 1.00 97.31 184 VAL A C 1
ATOM 1454 O O . VAL A 1 184 ? 1.407 5.385 13.498 1.00 97.31 184 VAL A O 1
ATOM 1457 N N . ASP A 1 185 ? 3.377 4.940 14.499 1.00 96.81 185 ASP A N 1
ATOM 1458 C CA . ASP A 1 185 ? 3.861 6.313 14.622 1.00 96.81 185 ASP A CA 1
ATOM 1459 C C . ASP A 1 185 ? 4.530 6.714 13.305 1.00 96.81 185 ASP A C 1
ATOM 1461 O O . ASP A 1 185 ? 5.556 6.154 12.920 1.00 96.81 185 ASP A O 1
ATOM 1465 N N . CYS A 1 186 ? 3.914 7.662 12.602 1.00 96.12 186 CYS A N 1
ATOM 1466 C CA . CYS A 1 186 ? 4.373 8.180 11.317 1.00 96.12 186 CYS A CA 1
ATOM 1467 C C . CYS A 1 186 ? 4.992 9.588 11.459 1.00 96.12 186 CYS A C 1
ATOM 1469 O O . CYS A 1 186 ? 4.978 10.391 10.511 1.00 96.12 186 CYS A O 1
ATOM 1471 N N . ALA A 1 187 ? 5.461 9.958 12.654 1.00 93.69 187 ALA A N 1
ATOM 1472 C CA . ALA A 1 187 ? 6.238 11.174 12.851 1.00 93.69 187 ALA A CA 1
ATOM 1473 C C . ALA A 1 187 ? 7.626 11.042 12.196 1.00 93.69 187 ALA A C 1
ATOM 1475 O O . ALA A 1 187 ? 8.254 9.994 12.261 1.00 93.69 187 ALA A O 1
ATOM 1476 N N . GLY A 1 188 ? 8.113 12.116 11.567 1.00 93.00 188 GLY A N 1
ATOM 1477 C CA . GLY A 1 188 ? 9.438 12.129 10.931 1.00 93.00 188 GLY A CA 1
ATOM 1478 C C . GLY A 1 188 ? 9.477 11.588 9.497 1.00 93.00 188 GLY A C 1
ATOM 1479 O O . GLY A 1 188 ? 8.480 11.664 8.762 1.00 93.00 188 GLY A O 1
ATOM 1480 N N . ALA A 1 189 ? 10.664 11.133 9.080 1.00 94.50 189 ALA A N 1
ATOM 1481 C CA . ALA A 1 189 ? 10.881 10.532 7.768 1.00 94.50 189 ALA A CA 1
ATOM 1482 C C . ALA A 1 189 ? 10.274 9.122 7.711 1.00 94.50 189 ALA A C 1
ATOM 1484 O O . ALA A 1 189 ? 9.997 8.516 8.738 1.00 94.50 189 ALA A O 1
ATOM 1485 N N . VAL A 1 190 ? 10.056 8.595 6.502 1.00 95.81 190 VAL A N 1
ATOM 1486 C CA . VAL A 1 190 ? 9.423 7.273 6.314 1.00 95.81 190 VAL A CA 1
ATOM 1487 C C . VAL A 1 190 ? 10.229 6.157 6.979 1.00 95.81 190 VAL A C 1
ATOM 1489 O O . VAL A 1 190 ? 9.647 5.260 7.574 1.00 95.81 190 VAL A O 1
ATOM 1492 N N . GLU A 1 191 ? 11.557 6.240 6.922 1.00 93.94 191 GLU A N 1
ATOM 1493 C CA . GLU A 1 191 ? 12.456 5.254 7.534 1.00 93.94 191 GLU A CA 1
ATOM 1494 C C . GLU A 1 191 ? 12.430 5.297 9.071 1.00 93.94 191 GLU A C 1
ATOM 1496 O O . GLU A 1 191 ? 12.798 4.319 9.716 1.00 93.94 191 GLU A O 1
ATOM 1501 N N . ASP A 1 192 ? 11.945 6.399 9.654 1.00 95.56 192 ASP A N 1
ATOM 1502 C CA . ASP A 1 192 ? 11.797 6.571 11.102 1.00 95.56 192 ASP A CA 1
ATOM 1503 C C . ASP A 1 192 ? 10.425 6.105 11.612 1.00 95.56 192 ASP A C 1
ATOM 1505 O O . ASP A 1 192 ? 10.145 6.207 12.809 1.00 95.56 192 ASP A O 1
ATOM 1509 N N . TRP A 1 193 ? 9.532 5.641 10.731 1.00 97.44 193 TRP A N 1
ATOM 1510 C CA . TRP A 1 193 ? 8.203 5.190 11.132 1.00 97.44 193 TRP A CA 1
ATOM 1511 C C . TRP A 1 193 ? 8.294 3.939 12.005 1.00 97.44 193 TRP A C 1
ATOM 1513 O O . TRP A 1 193 ? 9.030 2.997 11.713 1.00 97.44 193 TRP A O 1
ATOM 1523 N N . ARG A 1 194 ? 7.521 3.917 13.095 1.00 97.19 194 ARG A N 1
ATOM 1524 C CA . ARG A 1 194 ? 7.615 2.866 14.118 1.00 97.19 194 ARG A CA 1
ATOM 1525 C C . ARG A 1 194 ? 6.283 2.191 14.341 1.00 97.19 194 ARG A C 1
ATOM 1527 O O . ARG A 1 194 ? 5.290 2.841 14.665 1.00 97.19 194 ARG A O 1
ATOM 1534 N N . VAL A 1 195 ? 6.280 0.867 14.244 1.00 97.38 195 VAL A N 1
ATOM 1535 C CA . VAL A 1 195 ? 5.132 0.062 14.654 1.00 97.38 195 VAL A CA 1
ATOM 1536 C C . VAL A 1 195 ? 5.050 0.062 16.177 1.00 97.38 195 VAL A C 1
ATOM 1538 O O . VAL A 1 195 ? 5.976 -0.382 16.851 1.00 97.38 195 VAL A O 1
ATOM 1541 N N . LEU A 1 196 ? 3.938 0.563 16.707 1.00 95.81 196 LEU A N 1
ATOM 1542 C CA . LEU A 1 196 ? 3.667 0.636 18.141 1.00 95.81 196 LEU A CA 1
ATOM 1543 C C . LEU A 1 196 ? 2.916 -0.599 18.635 1.00 95.81 196 LEU A C 1
ATOM 1545 O O . LEU A 1 196 ? 3.201 -1.113 19.710 1.00 95.81 196 LEU A O 1
ATOM 1549 N N . GLU A 1 197 ? 1.960 -1.085 17.842 1.00 95.75 197 GLU A N 1
ATOM 1550 C CA . GLU A 1 197 ? 1.138 -2.242 18.191 1.00 95.75 197 GLU A CA 1
ATOM 1551 C C . GLU A 1 197 ? 0.748 -3.020 16.930 1.00 95.75 197 GLU A C 1
ATOM 1553 O O . GLU A 1 197 ? 0.512 -2.432 15.873 1.00 95.75 197 GLU A O 1
ATOM 1558 N N . LYS A 1 198 ? 0.656 -4.349 17.045 1.00 95.38 198 LYS A N 1
ATOM 1559 C CA . LYS A 1 198 ? 0.164 -5.242 15.990 1.00 95.38 198 LYS A CA 1
ATOM 1560 C C . LYS A 1 198 ? -1.006 -6.057 16.512 1.00 95.38 198 LYS A C 1
ATOM 1562 O O . LYS A 1 198 ? -0.908 -6.684 17.566 1.00 95.38 198 LYS A O 1
ATOM 1567 N N . ARG A 1 199 ? -2.089 -6.115 15.742 1.00 93.56 199 ARG A N 1
ATOM 1568 C CA . ARG A 1 199 ? -3.264 -6.925 16.057 1.00 93.56 199 ARG A CA 1
ATOM 1569 C C . ARG A 1 199 ? -3.591 -7.860 14.906 1.00 93.56 199 ARG A C 1
ATOM 1571 O O . ARG A 1 199 ? -3.887 -7.405 13.808 1.00 93.56 199 ARG A O 1
ATOM 1578 N N . LYS A 1 200 ? -3.593 -9.167 15.173 1.00 92.56 200 LYS A N 1
ATOM 1579 C CA . LYS A 1 200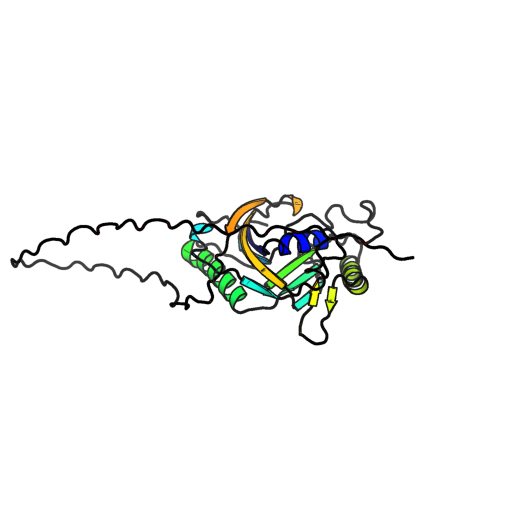 ? -4.078 -10.166 14.216 1.00 92.56 200 LYS A CA 1
ATOM 1580 C C . LYS A 1 200 ? -5.590 -10.070 14.055 1.00 92.56 200 LYS A C 1
ATOM 1582 O O . LYS A 1 200 ? -6.319 -9.972 15.042 1.00 92.56 200 LYS A O 1
ATOM 1587 N N . LEU A 1 201 ? -6.029 -10.129 12.807 1.00 89.81 201 LEU A N 1
ATOM 1588 C CA . LEU A 1 201 ? -7.414 -10.328 12.421 1.00 89.81 201 LEU A CA 1
ATOM 1589 C C . LEU A 1 201 ? -7.730 -11.823 12.477 1.00 89.81 201 LEU A C 1
ATOM 1591 O O . LEU A 1 201 ? -6.878 -12.676 12.210 1.00 89.81 201 LEU A O 1
ATOM 1595 N N . VAL A 1 202 ? -8.954 -12.151 12.865 1.00 83.75 202 VAL A N 1
ATOM 1596 C CA . VAL A 1 202 ? -9.403 -13.535 12.994 1.00 83.75 202 VAL A CA 1
ATOM 1597 C C . VAL A 1 202 ? -9.747 -14.052 11.604 1.00 83.75 202 VAL A C 1
ATOM 1599 O O . VAL A 1 202 ? -10.407 -13.373 10.825 1.00 83.75 202 VAL A O 1
ATOM 1602 N N . ARG A 1 203 ? -9.315 -15.261 11.242 1.00 67.00 203 ARG A N 1
ATOM 1603 C CA . ARG A 1 203 ? -9.852 -15.890 10.030 1.00 67.00 203 ARG A CA 1
ATOM 1604 C C . ARG A 1 203 ? -11.291 -16.301 10.305 1.00 67.00 203 ARG A C 1
ATOM 1606 O O . ARG A 1 203 ? -11.533 -17.069 11.231 1.00 67.00 203 ARG A O 1
ATOM 1613 N N . ARG A 1 204 ? -12.223 -15.811 9.491 1.00 61.03 204 ARG A N 1
ATOM 1614 C CA . ARG A 1 204 ? -13.600 -16.296 9.501 1.00 61.03 204 ARG A CA 1
ATOM 1615 C C . ARG A 1 204 ? -13.609 -17.802 9.255 1.00 61.03 204 ARG A C 1
ATOM 1617 O O . ARG A 1 204 ? -13.016 -18.260 8.278 1.00 61.03 204 ARG A O 1
ATOM 1624 N N . ASP A 1 205 ? -14.303 -18.557 10.101 1.00 54.62 205 ASP A N 1
ATOM 1625 C CA . ASP A 1 205 ? -14.721 -19.907 9.731 1.00 54.62 205 ASP A CA 1
ATOM 1626 C C . ASP A 1 205 ? -15.960 -19.766 8.832 1.00 54.62 205 ASP A C 1
ATOM 1628 O O . ASP A 1 205 ? -17.007 -19.329 9.317 1.00 54.62 205 ASP A O 1
ATOM 1632 N N . PRO A 1 206 ? -15.882 -20.093 7.529 1.00 53.03 206 PRO A N 1
ATOM 1633 C CA . PRO A 1 206 ? -17.010 -19.943 6.611 1.00 53.03 206 PRO A CA 1
ATOM 1634 C C . PRO A 1 206 ? -18.230 -20.793 7.003 1.00 53.03 206 PRO A C 1
ATOM 1636 O O . PRO A 1 206 ? -19.308 -20.597 6.450 1.00 53.03 206 PRO A O 1
ATOM 1639 N N . ARG A 1 207 ? -18.080 -21.724 7.955 1.00 51.06 207 ARG A N 1
ATOM 1640 C CA . ARG A 1 207 ? -19.161 -22.562 8.487 1.00 51.06 207 ARG A CA 1
ATOM 1641 C C . ARG A 1 207 ? -19.959 -21.892 9.608 1.00 51.06 207 ARG A C 1
ATOM 1643 O O . ARG A 1 207 ? -21.002 -22.422 9.978 1.00 51.06 207 ARG A O 1
ATOM 1650 N N . ILE A 1 208 ? -19.493 -20.768 10.158 1.00 49.91 208 ILE A N 1
ATOM 1651 C CA . ILE A 1 208 ? -20.199 -20.029 11.212 1.00 49.91 208 ILE A CA 1
ATOM 1652 C C . ILE A 1 208 ? -20.989 -18.882 10.555 1.00 49.91 208 ILE A C 1
ATOM 1654 O O . ILE A 1 208 ? -20.382 -17.991 9.951 1.00 49.91 208 ILE A O 1
ATOM 1658 N N . PRO A 1 209 ? -22.335 -18.888 10.624 1.00 46.41 209 PRO A N 1
ATOM 1659 C CA . PRO A 1 209 ? -23.158 -17.804 10.096 1.00 46.41 209 PRO A CA 1
ATOM 1660 C C . PRO A 1 209 ? -22.854 -16.482 10.806 1.00 46.41 209 PRO A C 1
ATOM 1662 O O . PRO A 1 209 ? -22.617 -16.468 12.013 1.00 46.41 209 PRO A O 1
ATOM 1665 N N . ILE A 1 210 ? -22.925 -15.364 10.076 1.00 52.59 210 ILE A N 1
ATOM 1666 C CA . ILE A 1 210 ? -22.928 -14.035 10.698 1.00 52.59 210 ILE A CA 1
ATOM 1667 C C . ILE A 1 210 ? -24.252 -13.913 11.452 1.00 52.59 210 ILE A C 1
ATOM 1669 O O . ILE A 1 210 ? -25.282 -13.609 10.852 1.00 52.59 210 ILE A O 1
ATOM 1673 N N . SER A 1 211 ? -24.249 -14.159 12.757 1.00 46.00 211 SER A N 1
ATOM 1674 C CA . SER A 1 211 ? -25.241 -13.520 13.613 1.00 46.00 211 SER A CA 1
ATOM 1675 C C . SER A 1 211 ? -24.933 -12.022 13.606 1.00 46.00 211 SER A C 1
ATOM 1677 O O . SER A 1 211 ? -23.768 -11.645 13.722 1.00 46.00 211 SER A O 1
ATOM 1679 N N . GLU A 1 212 ? -25.961 -11.202 13.397 1.00 38.19 212 GLU A N 1
ATOM 1680 C CA . GLU A 1 212 ? -25.921 -9.736 13.325 1.00 38.19 212 GLU A CA 1
ATOM 1681 C C . GLU A 1 212 ? -24.970 -9.061 14.336 1.00 38.19 212 GLU A C 1
ATOM 1683 O O . GLU A 1 212 ? -24.663 -9.639 15.382 1.00 38.19 212 GLU A O 1
ATOM 1688 N N . PRO A 1 213 ? -24.488 -7.832 14.045 1.00 43.62 213 PRO A N 1
ATOM 1689 C CA . PRO A 1 213 ? -23.452 -7.209 14.850 1.00 43.62 213 PRO A CA 1
ATOM 1690 C C . PRO A 1 213 ? -23.884 -7.140 16.310 1.00 43.62 213 PRO A C 1
ATOM 1692 O O . PRO A 1 213 ? -25.011 -6.743 16.607 1.00 43.62 213 PRO A O 1
ATOM 1695 N N . PHE A 1 214 ? -22.954 -7.466 17.210 1.00 40.28 214 PHE A N 1
ATOM 1696 C CA . PHE A 1 214 ? -23.030 -7.139 18.628 1.00 40.28 214 PHE A CA 1
ATOM 1697 C C . PHE A 1 214 ? -23.128 -5.612 18.785 1.00 40.28 214 PHE A C 1
ATOM 1699 O O . PHE A 1 214 ? -22.161 -4.919 19.101 1.00 40.28 214 PHE A O 1
ATOM 1706 N N . PHE A 1 215 ? -24.314 -5.060 18.542 1.00 37.09 215 PHE A N 1
ATOM 1707 C CA . PHE A 1 215 ? -24.731 -3.822 19.155 1.00 37.09 215 PHE A CA 1
ATOM 1708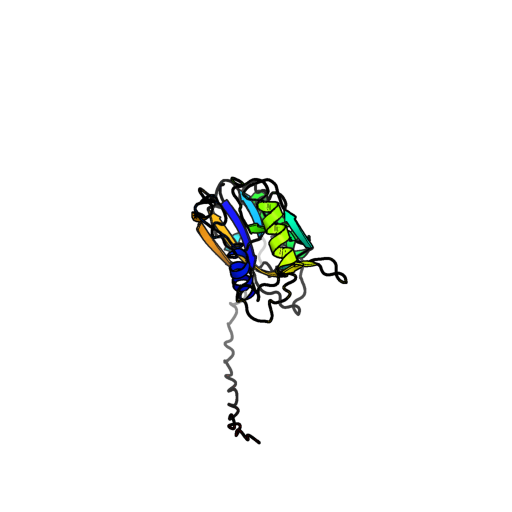 C C . PHE A 1 215 ? -24.762 -4.126 20.645 1.00 37.09 215 PHE A C 1
ATOM 1710 O O . PHE A 1 215 ? -25.630 -4.855 21.120 1.00 37.09 215 PHE A O 1
ATOM 1717 N N . TYR A 1 216 ? -23.785 -3.598 21.381 1.00 38.78 216 TYR A N 1
ATOM 1718 C CA . TYR A 1 216 ? -23.934 -3.424 22.816 1.00 38.78 216 TYR A CA 1
ATOM 1719 C C . TYR A 1 216 ? -25.240 -2.658 23.028 1.00 38.78 216 TYR A C 1
ATOM 1721 O O . TYR A 1 216 ? -25.316 -1.449 22.785 1.00 38.78 216 TYR A O 1
ATOM 1729 N N . GLY A 1 217 ? -26.285 -3.399 23.394 1.00 31.78 217 GLY A N 1
ATOM 1730 C CA . GLY A 1 217 ? -27.558 -2.843 23.793 1.00 31.78 217 GLY A CA 1
ATOM 1731 C C . GLY A 1 217 ? -27.294 -1.829 24.891 1.00 31.78 217 GLY A C 1
ATOM 1732 O O . GLY A 1 217 ? -26.588 -2.106 25.861 1.00 31.78 217 GLY A O 1
ATOM 1733 N N . HIS A 1 218 ? -27.824 -0.626 24.701 1.00 33.56 218 HIS A N 1
ATOM 1734 C CA . HIS A 1 218 ? -28.016 0.308 25.792 1.00 33.56 218 HIS A CA 1
ATOM 1735 C C . HIS A 1 2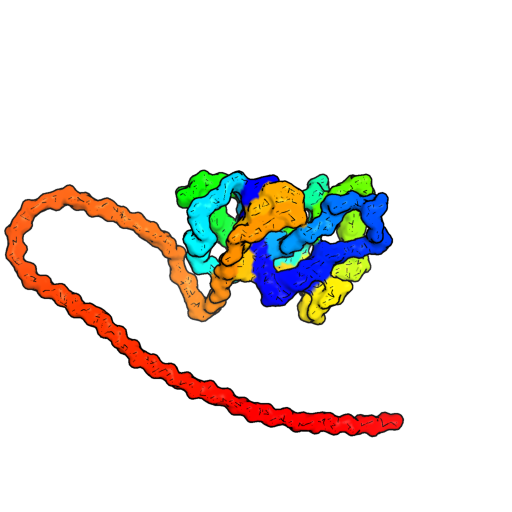18 ? -28.674 -0.445 26.946 1.00 33.56 218 HIS A C 1
ATOM 1737 O O . HIS A 1 218 ? -29.771 -0.968 26.781 1.00 33.56 218 HIS A O 1
ATOM 1743 N N . ASN A 1 219 ? -28.008 -0.486 28.099 1.00 34.16 219 ASN A N 1
ATOM 1744 C CA . ASN A 1 219 ? -28.685 -0.740 29.361 1.00 34.16 219 ASN A CA 1
ATOM 1745 C C . ASN A 1 219 ? -29.715 0.389 29.515 1.00 34.16 219 ASN A C 1
ATOM 1747 O O . ASN A 1 219 ? -29.297 1.546 29.653 1.00 34.16 219 ASN A O 1
ATOM 1751 N N . PRO A 1 220 ? -31.033 0.129 29.455 1.00 36.09 220 PRO A N 1
ATOM 1752 C CA . PRO A 1 220 ? -31.973 1.147 29.860 1.00 36.09 220 PRO A CA 1
ATOM 1753 C C . PRO A 1 220 ? -31.792 1.344 31.363 1.00 36.09 220 PRO A C 1
ATOM 1755 O O . PRO A 1 220 ? -31.747 0.385 32.135 1.00 36.09 220 PRO A O 1
ATOM 1758 N N . MET A 1 221 ? -31.633 2.608 31.750 1.00 31.81 221 MET A N 1
ATOM 1759 C CA . MET A 1 221 ? -31.685 3.065 33.131 1.00 31.81 221 MET A CA 1
ATOM 1760 C C . MET A 1 221 ? -32.790 2.331 33.894 1.00 31.81 221 MET A C 1
ATOM 1762 O O . MET A 1 221 ? -33.960 2.399 33.522 1.00 31.81 221 MET A O 1
ATOM 1766 N N . VAL A 1 222 ? -32.404 1.674 34.986 1.00 33.94 222 VAL A N 1
ATOM 1767 C CA . VAL A 1 222 ? -33.324 1.244 36.035 1.00 33.94 222 VAL A CA 1
ATOM 1768 C C . VAL A 1 222 ? -33.916 2.512 36.646 1.00 33.94 222 VAL A C 1
ATOM 1770 O O . VAL A 1 222 ? -33.280 3.190 37.453 1.00 33.94 222 VAL A O 1
ATOM 1773 N N . THR A 1 223 ? -35.122 2.870 36.223 1.00 36.62 223 THR A N 1
ATOM 1774 C CA . THR A 1 223 ? -35.962 3.832 36.92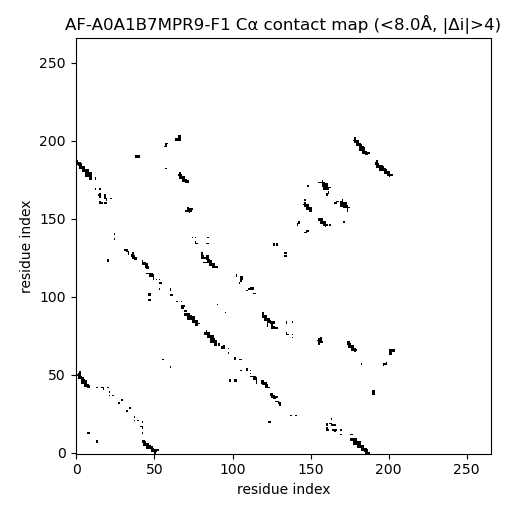8 1.00 36.62 223 THR A CA 1
ATOM 1775 C C . THR A 1 223 ? -36.392 3.206 38.250 1.00 36.62 223 THR A C 1
ATOM 1777 O O . THR A 1 223 ? -37.171 2.258 38.291 1.00 36.62 223 THR A O 1
ATOM 1780 N N . MET A 1 224 ? -35.860 3.740 39.348 1.00 37.06 224 MET A N 1
ATOM 1781 C CA . MET A 1 224 ? -36.393 3.507 40.686 1.00 37.06 224 MET A CA 1
ATOM 1782 C C . MET A 1 224 ? -37.734 4.229 40.854 1.00 37.06 224 MET A C 1
ATOM 1784 O O . MET A 1 224 ? -37.785 5.443 40.671 1.00 37.06 224 MET A O 1
ATOM 1788 N N . ALA A 1 225 ? -38.773 3.502 41.275 1.00 32.44 225 ALA A N 1
ATOM 1789 C CA . ALA A 1 225 ? -39.900 3.986 42.089 1.00 32.44 225 ALA A CA 1
ATOM 1790 C C . ALA A 1 225 ? -40.674 2.762 42.662 1.00 32.44 225 ALA A C 1
ATOM 1792 O O . ALA A 1 225 ? -40.452 1.650 42.189 1.00 32.44 225 ALA A O 1
ATOM 1793 N N . PRO A 1 226 ? -41.519 2.894 43.703 1.00 44.56 226 PRO A N 1
ATOM 1794 C CA . PRO A 1 226 ? -41.150 2.567 45.076 1.00 44.56 226 PRO A CA 1
ATOM 1795 C C . PRO A 1 226 ? -41.929 1.386 45.695 1.00 44.56 226 PRO A C 1
ATOM 1797 O O . PRO A 1 226 ? -42.960 0.942 45.203 1.00 44.56 226 PRO A O 1
ATOM 1800 N N . ASN A 1 227 ? -41.385 0.933 46.826 1.00 37.62 227 ASN A N 1
ATOM 1801 C CA . ASN A 1 227 ? -41.889 0.001 47.840 1.00 37.62 227 ASN A CA 1
ATOM 1802 C C . ASN A 1 227 ? -43.410 -0.248 47.921 1.00 37.62 227 ASN A C 1
ATOM 1804 O O . ASN A 1 227 ? -44.176 0.667 48.210 1.00 37.62 227 ASN A O 1
ATOM 1808 N N . HIS A 1 228 ? -43.787 -1.533 47.929 1.00 36.06 228 HIS A N 1
ATOM 1809 C CA . HIS A 1 228 ? -44.751 -2.086 48.890 1.00 36.06 228 HIS A CA 1
ATOM 1810 C C . HIS A 1 228 ? -44.396 -3.552 49.230 1.00 36.06 228 HIS A C 1
ATOM 1812 O O . HIS A 1 228 ? -43.899 -4.267 48.358 1.00 36.06 228 HIS A O 1
ATOM 1818 N N . PRO A 1 229 ? -44.592 -4.008 50.486 1.00 46.38 229 PRO A N 1
ATOM 1819 C CA . PRO A 1 229 ? -44.062 -5.277 50.974 1.00 46.38 229 PRO A CA 1
ATOM 1820 C C . PRO A 1 229 ? -45.069 -6.421 50.793 1.00 46.38 229 PRO A C 1
ATOM 1822 O O . PRO A 1 229 ? -46.252 -6.275 51.095 1.00 46.38 229 PRO A O 1
ATOM 1825 N N . GLY A 1 230 ? -44.588 -7.582 50.352 1.00 35.62 230 GLY A N 1
ATOM 1826 C CA . GLY A 1 230 ? -45.406 -8.782 50.194 1.00 35.62 230 GLY A CA 1
ATOM 1827 C C . GLY A 1 230 ? -44.551 -10.034 50.028 1.00 35.62 230 GLY A C 1
ATOM 1828 O O . GLY A 1 230 ? -44.118 -10.352 48.931 1.00 35.62 230 GLY A O 1
ATOM 1829 N N . LEU A 1 231 ? -44.284 -10.675 51.165 1.00 40.88 231 LEU A N 1
ATOM 1830 C CA . LEU A 1 231 ? -43.881 -12.067 51.409 1.00 40.88 231 LEU A CA 1
ATOM 1831 C C . LEU A 1 231 ? -43.841 -13.027 50.201 1.00 40.88 231 LEU A C 1
ATOM 1833 O O . LEU A 1 231 ? -44.848 -13.245 49.534 1.00 40.88 231 LEU A O 1
ATOM 1837 N N . GLY A 1 232 ? -42.720 -13.739 50.052 1.00 34.91 232 GLY A N 1
ATOM 1838 C CA . GLY A 1 232 ? -42.650 -14.965 49.251 1.00 34.91 232 GLY A CA 1
ATOM 1839 C C . GLY A 1 232 ? -41.220 -15.345 48.886 1.00 34.91 232 GLY A C 1
ATOM 1840 O O . GLY A 1 232 ? -40.711 -14.923 47.856 1.00 34.91 232 GLY A O 1
ATOM 1841 N N . GLY A 1 233 ? -40.555 -16.115 49.749 1.00 39.50 233 GLY A N 1
ATOM 1842 C CA . GLY A 1 233 ? -39.195 -16.595 49.514 1.00 39.50 233 GLY A CA 1
ATOM 1843 C C . GLY A 1 233 ? -39.113 -17.621 48.387 1.00 39.50 233 GLY A C 1
ATOM 1844 O O . GLY A 1 233 ? -39.936 -18.525 48.335 1.00 39.50 233 GLY A O 1
ATOM 1845 N N . TRP A 1 234 ? -38.080 -17.509 47.550 1.00 38.50 234 TRP A N 1
ATOM 1846 C CA . TRP A 1 234 ? -37.568 -18.576 46.689 1.00 38.50 234 TRP A CA 1
ATOM 1847 C C . TRP A 1 234 ? -36.036 -18.484 46.635 1.00 38.50 234 TRP A C 1
ATOM 1849 O O . TRP A 1 234 ? -35.465 -17.399 46.540 1.00 38.50 234 TRP A O 1
ATOM 1859 N N . ALA A 1 235 ? -35.391 -19.639 46.792 1.00 45.69 235 ALA A N 1
ATOM 1860 C CA . ALA A 1 235 ? -33.953 -19.825 46.965 1.00 45.69 235 ALA A CA 1
ATOM 1861 C C . ALA A 1 235 ? -33.145 -19.566 45.673 1.00 45.69 235 ALA A C 1
ATOM 1863 O O . ALA A 1 235 ? -33.684 -19.727 44.575 1.00 45.69 235 ALA A O 1
ATOM 1864 N N . PRO A 1 236 ? -31.849 -19.208 45.773 1.00 51.50 236 PRO A N 1
ATOM 1865 C CA . PRO A 1 236 ? -30.991 -19.027 44.605 1.00 51.50 236 PRO A CA 1
ATOM 1866 C C . PRO A 1 236 ? -30.623 -20.378 43.961 1.00 51.50 236 PRO A C 1
ATOM 1868 O O . PRO A 1 236 ? -30.404 -21.356 44.683 1.00 51.50 236 PRO A O 1
ATOM 1871 N N . PRO A 1 237 ? -30.500 -20.464 42.624 1.00 45.56 237 PRO A N 1
ATOM 1872 C CA . PRO A 1 237 ? -29.956 -21.651 41.982 1.00 45.56 237 PRO A CA 1
ATOM 1873 C C . PRO A 1 237 ? -28.446 -21.781 42.243 1.00 45.56 237 PRO A C 1
ATOM 1875 O O . PRO A 1 237 ? -27.701 -20.801 42.262 1.00 45.56 237 PRO A O 1
ATOM 1878 N N . ALA A 1 238 ? -28.029 -23.028 42.456 1.00 44.19 238 ALA A N 1
ATOM 1879 C CA . ALA A 1 238 ? -26.665 -23.469 42.730 1.00 44.19 238 ALA A CA 1
ATOM 1880 C C . ALA A 1 238 ? -25.688 -23.185 41.563 1.00 44.19 238 ALA A C 1
ATOM 1882 O O . ALA A 1 238 ? -26.118 -23.070 40.412 1.00 44.19 238 ALA A O 1
ATOM 1883 N N . PRO A 1 239 ? -24.370 -23.096 41.834 1.00 43.72 239 PRO A N 1
ATOM 1884 C CA . PRO A 1 239 ? -23.372 -22.769 40.823 1.00 43.72 239 PRO A CA 1
ATOM 1885 C C . PRO A 1 239 ? -23.163 -23.902 39.810 1.00 43.72 239 PRO A C 1
ATOM 1887 O O . PRO A 1 239 ? -23.231 -25.090 40.126 1.00 43.72 239 PRO A O 1
ATOM 1890 N N . TYR A 1 240 ? -22.891 -23.493 38.573 1.00 38.88 240 TYR A N 1
ATOM 1891 C CA . TYR A 1 240 ? -22.636 -24.346 37.418 1.00 38.88 240 TYR A CA 1
ATOM 1892 C C . TYR A 1 240 ? -21.368 -25.188 37.640 1.00 38.88 240 TYR A C 1
ATOM 1894 O O . TYR A 1 240 ? -20.276 -24.647 37.812 1.00 38.88 240 TYR A O 1
ATOM 1902 N N . ILE A 1 241 ? -21.515 -26.515 37.644 1.00 40.53 241 ILE A N 1
ATOM 1903 C CA . ILE A 1 241 ? -20.406 -27.473 37.724 1.00 40.53 241 ILE A CA 1
ATOM 1904 C C . ILE A 1 241 ? -19.752 -27.581 36.343 1.00 40.53 241 ILE A C 1
ATOM 1906 O O . ILE A 1 241 ? -20.383 -27.990 35.368 1.00 40.53 241 ILE A O 1
ATOM 1910 N N . GLN A 1 242 ? -18.473 -27.221 36.285 1.00 37.50 242 GLN A N 1
ATOM 1911 C CA . GLN A 1 242 ? -17.575 -27.427 35.155 1.00 37.50 242 GLN A CA 1
ATOM 1912 C C . GLN A 1 242 ? -17.316 -28.939 35.015 1.00 37.50 242 GLN A C 1
ATOM 1914 O O . GLN A 1 242 ? -16.840 -29.571 35.955 1.00 37.50 242 GLN A O 1
ATOM 1919 N N . ARG A 1 243 ? -17.691 -29.542 33.880 1.00 37.56 243 ARG A N 1
ATOM 1920 C CA . ARG A 1 243 ? -17.316 -30.926 33.550 1.00 37.56 243 ARG A CA 1
ATOM 1921 C C . ARG A 1 243 ? -16.067 -30.900 32.680 1.00 37.56 243 ARG A C 1
ATOM 1923 O O . ARG A 1 243 ? -16.096 -30.339 31.587 1.00 37.56 243 ARG A O 1
ATOM 1930 N N . ASP A 1 244 ? -15.005 -31.508 33.192 1.00 36.50 244 ASP A N 1
ATOM 1931 C CA . ASP A 1 244 ? -13.792 -31.838 32.454 1.00 36.50 244 ASP A CA 1
ATOM 1932 C C . ASP A 1 244 ? -14.084 -32.982 31.471 1.00 36.50 244 ASP A C 1
ATOM 1934 O O . ASP A 1 244 ? -14.510 -34.064 31.875 1.00 36.50 244 ASP A O 1
ATOM 1938 N N . GLU A 1 245 ? -13.842 -32.748 30.181 1.00 43.03 245 GLU A N 1
ATOM 1939 C CA . GLU A 1 245 ? -13.815 -33.786 29.144 1.00 43.03 245 GLU A CA 1
ATOM 1940 C C . GLU A 1 245 ? -12.347 -34.110 28.793 1.00 43.03 245 GLU A C 1
ATOM 1942 O O . GLU A 1 245 ? -11.537 -33.189 28.629 1.00 43.03 245 GLU A O 1
ATOM 1947 N N . PRO A 1 246 ? -11.963 -35.394 28.676 1.00 42.91 246 PRO A N 1
ATOM 1948 C CA . PRO A 1 246 ? -10.577 -35.792 28.473 1.00 42.91 246 PRO A CA 1
ATOM 1949 C C . PRO A 1 246 ? -10.113 -35.643 27.016 1.00 42.91 246 PRO A C 1
ATOM 1951 O O . PRO A 1 246 ? -10.776 -36.044 26.058 1.00 42.91 246 PRO A O 1
ATOM 1954 N N . PHE A 1 247 ? -8.894 -35.123 26.867 1.00 37.38 247 PHE A N 1
ATOM 1955 C CA . PHE A 1 247 ? -8.132 -35.082 25.622 1.00 37.38 247 PHE A CA 1
ATOM 1956 C C . PHE A 1 247 ? -7.853 -36.496 25.084 1.00 37.38 247 PHE A C 1
ATOM 1958 O O . PHE A 1 247 ? -7.079 -37.250 25.674 1.00 37.38 247 PHE A O 1
ATOM 1965 N N . PHE A 1 248 ? -8.390 -36.828 23.908 1.00 41.31 248 PHE A N 1
ATOM 1966 C CA . PHE A 1 248 ? -7.907 -37.958 23.111 1.00 41.31 248 PHE A CA 1
ATOM 1967 C C . PHE A 1 248 ? -6.791 -37.498 22.164 1.00 41.31 248 PHE A C 1
ATOM 1969 O O . PHE A 1 248 ? -7.036 -36.811 21.172 1.00 41.31 248 PHE A O 1
ATOM 1976 N N . TYR A 1 249 ? -5.558 -37.924 22.443 1.00 35.16 249 TYR A N 1
ATOM 1977 C CA . TYR A 1 249 ? -4.462 -37.892 21.476 1.00 35.16 249 TYR A CA 1
ATOM 1978 C C . TYR A 1 249 ? -4.748 -38.901 20.355 1.00 35.16 249 TYR A C 1
ATOM 1980 O O . TYR A 1 249 ? -4.772 -40.108 20.593 1.00 35.16 249 TYR A O 1
ATOM 1988 N N . ARG A 1 250 ? -4.937 -38.424 19.118 1.00 37.41 250 ARG A N 1
ATOM 1989 C CA . ARG A 1 250 ? -4.810 -39.269 17.922 1.00 37.41 250 ARG A CA 1
ATOM 1990 C C . ARG A 1 250 ? -3.371 -39.210 17.421 1.00 37.41 250 ARG A C 1
ATOM 1992 O O . ARG A 1 250 ? -2.910 -38.180 16.939 1.00 37.41 250 ARG A O 1
ATOM 1999 N N . THR A 1 251 ? -2.687 -40.337 17.535 1.00 40.44 251 THR A N 1
ATOM 2000 C CA . THR A 1 251 ? -1.421 -40.652 16.874 1.00 40.44 251 THR A CA 1
ATOM 2001 C C . THR A 1 251 ? -1.610 -40.668 15.355 1.00 40.44 251 THR A C 1
ATOM 2003 O O . THR A 1 251 ? -2.495 -41.343 14.832 1.00 40.44 251 THR A O 1
ATOM 2006 N N . ILE A 1 252 ? -0.773 -39.912 14.641 1.00 44.91 252 ILE A N 1
ATOM 2007 C CA . ILE A 1 252 ? -0.678 -39.937 13.177 1.00 44.91 252 ILE A CA 1
ATOM 2008 C C . ILE A 1 252 ? 0.323 -41.041 12.795 1.00 44.91 252 ILE A C 1
ATOM 2010 O O . ILE A 1 252 ? 1.437 -41.032 13.324 1.00 44.91 252 ILE A O 1
ATOM 2014 N N . PRO A 1 253 ? -0.020 -41.990 11.905 1.00 43.28 253 PRO A N 1
ATOM 2015 C CA . PRO A 1 253 ? 0.935 -42.981 11.429 1.00 43.28 253 PRO A CA 1
ATOM 2016 C C . PRO A 1 253 ? 1.972 -42.343 10.494 1.00 43.28 253 PRO A C 1
ATOM 2018 O O . PRO A 1 253 ? 1.639 -41.629 9.549 1.00 43.28 253 PRO A O 1
ATOM 2021 N N . VAL A 1 254 ? 3.241 -42.631 10.779 1.00 46.81 254 VAL A N 1
ATOM 2022 C CA . VAL A 1 254 ? 4.410 -42.286 9.964 1.00 46.81 254 VAL A CA 1
ATOM 2023 C C . VAL A 1 254 ? 4.400 -43.144 8.697 1.00 46.81 254 VAL A C 1
ATOM 2025 O O . VAL A 1 254 ? 4.388 -44.371 8.779 1.00 46.81 254 VAL A O 1
ATOM 2028 N N . ILE A 1 255 ? 4.413 -42.505 7.527 1.00 48.69 255 ILE A N 1
ATOM 2029 C CA . ILE A 1 255 ? 4.575 -43.174 6.230 1.00 48.69 255 ILE A CA 1
ATOM 2030 C C . ILE A 1 255 ? 6.084 -43.315 5.954 1.00 48.69 255 ILE A C 1
ATOM 2032 O O . ILE A 1 255 ? 6.780 -42.297 5.971 1.00 48.69 255 ILE A O 1
ATOM 2036 N N . PRO A 1 256 ? 6.618 -44.524 5.694 1.00 47.03 256 PRO A N 1
ATOM 2037 C CA . PRO A 1 256 ? 8.016 -44.696 5.319 1.00 47.03 256 PRO A CA 1
ATOM 2038 C C . PRO A 1 256 ? 8.270 -44.202 3.890 1.00 47.03 256 PRO A C 1
ATOM 2040 O O . PRO A 1 256 ? 7.576 -44.587 2.949 1.00 47.03 256 PRO A O 1
ATOM 2043 N N . THR A 1 257 ? 9.302 -43.378 3.723 1.00 47.94 257 THR A N 1
ATOM 2044 C CA . THR A 1 257 ? 9.845 -42.967 2.428 1.00 47.94 257 THR A CA 1
ATOM 2045 C C . THR A 1 257 ? 10.740 -44.069 1.856 1.00 47.94 257 THR A C 1
ATOM 2047 O O . THR A 1 257 ? 11.762 -44.427 2.436 1.00 47.94 257 THR A O 1
ATOM 2050 N N . THR A 1 258 ? 10.380 -44.606 0.692 1.00 51.31 258 THR A N 1
ATOM 2051 C CA . THR A 1 258 ? 11.273 -45.447 -0.120 1.00 51.31 258 THR A CA 1
ATOM 2052 C C . THR A 1 258 ? 12.212 -44.575 -0.963 1.00 51.31 258 THR A C 1
ATOM 2054 O O . THR A 1 258 ? 11.744 -43.597 -1.553 1.00 51.31 258 THR A O 1
ATOM 2057 N N . PRO A 1 259 ? 13.512 -44.907 -1.069 1.00 49.66 259 PRO A N 1
ATOM 2058 C CA . PRO A 1 259 ? 14.459 -44.147 -1.877 1.00 49.66 259 PRO A CA 1
ATOM 2059 C C . PRO A 1 259 ? 14.272 -44.426 -3.374 1.00 49.66 259 PRO A C 1
ATOM 2061 O O . PRO A 1 259 ? 14.185 -45.574 -3.810 1.00 49.66 259 PRO A O 1
ATOM 2064 N N . TYR A 1 260 ? 14.229 -43.351 -4.160 1.00 46.62 260 TYR A N 1
ATOM 2065 C CA . TYR A 1 260 ? 14.197 -43.395 -5.619 1.00 46.62 260 TYR A CA 1
ATOM 2066 C C . TYR A 1 260 ? 15.609 -43.695 -6.140 1.00 46.62 260 TYR A C 1
ATOM 2068 O O . TYR A 1 260 ? 16.536 -42.910 -5.939 1.00 46.62 260 TYR A O 1
ATOM 2076 N N . HIS A 1 261 ? 15.771 -44.845 -6.792 1.00 49.75 261 HIS A N 1
ATOM 2077 C CA . HIS A 1 261 ? 16.976 -45.200 -7.536 1.00 49.75 261 HIS A CA 1
ATOM 2078 C C . HIS A 1 261 ? 17.036 -44.382 -8.832 1.00 49.75 261 HIS A C 1
ATOM 2080 O O . HIS A 1 261 ? 16.095 -44.403 -9.626 1.00 49.75 261 HIS A O 1
ATOM 2086 N N . SER A 1 262 ? 18.152 -43.687 -9.061 1.00 47.22 262 SER A N 1
ATOM 2087 C CA . SER A 1 262 ? 18.486 -43.133 -10.369 1.00 47.22 262 SER A CA 1
ATOM 2088 C C . SER A 1 262 ? 18.836 -44.271 -11.329 1.00 47.22 262 SER A C 1
ATOM 2090 O O . SER A 1 262 ? 19.677 -45.121 -11.029 1.00 47.22 262 SER A O 1
ATOM 2092 N N . GLN A 1 263 ? 18.199 -44.283 -12.497 1.00 51.09 263 GLN A N 1
ATOM 2093 C CA . GLN A 1 263 ? 18.754 -44.934 -13.674 1.00 51.09 263 GLN A CA 1
ATOM 2094 C C . GLN A 1 263 ? 18.908 -43.899 -14.779 1.00 51.09 263 GLN A C 1
ATOM 2096 O O . GLN A 1 263 ? 17.945 -43.321 -15.274 1.00 51.09 263 GLN A O 1
ATOM 2101 N N . ASP A 1 264 ? 20.176 -43.672 -15.081 1.00 51.78 264 ASP A N 1
ATOM 2102 C CA . ASP A 1 264 ? 20.721 -43.081 -16.289 1.00 51.78 264 ASP A CA 1
ATOM 2103 C C . ASP A 1 264 ? 20.547 -44.073 -17.453 1.00 51.78 264 ASP A C 1
ATOM 2105 O O . ASP A 1 264 ? 20.791 -45.275 -17.272 1.00 51.78 264 ASP A O 1
ATOM 2109 N N . PRO A 1 265 ? 20.156 -43.606 -18.646 1.00 61.69 265 PRO A N 1
ATOM 2110 C CA . PRO A 1 265 ? 20.762 -44.180 -19.834 1.00 61.69 265 PRO A CA 1
ATOM 2111 C C . PRO A 1 265 ? 21.186 -43.112 -20.853 1.00 61.69 265 PRO A C 1
ATOM 2113 O O . PRO A 1 265 ? 20.354 -42.378 -21.380 1.00 61.69 265 PRO A O 1
ATOM 2116 N N . ARG A 1 266 ? 22.500 -43.113 -21.111 1.00 60.97 266 ARG A N 1
ATOM 2117 C CA . ARG A 1 266 ? 23.199 -43.102 -22.416 1.00 60.97 266 ARG A CA 1
ATOM 2118 C C . ARG A 1 266 ? 22.470 -42.504 -23.617 1.00 60.97 266 ARG A C 1
ATOM 2120 O O . ARG A 1 266 ? 21.466 -43.103 -24.061 1.00 60.97 266 ARG A O 1
#

pLDDT: mean 80.4, std 22.01, range [31.78, 98.5]

Nearest PDB structures (foldseek):
  1jh6-assembly1_A  TM=7.406E-01  e=2.209E-08  Arabidopsis thaliana
  1fsi-assembly2_B  TM=7.135E-01  e=2.975E-07  Arabidopsis thaliana
  1fsi-assembly3_C  TM=7.140E-01  e=2.002E-06  Arabidopsis thaliana
  3gyx-assembly6_L  TM=2.413E-01  e=8.937E+00  Megalodesulfovibrio gigas

Mean predicted aligned error: 12.91 Å

Secondary structure (DSSP, 8-state):
--EEEEEEEPTTHHHHHHHHHT--PSSP-TTTS-TTSS------EEEEEESS--SS-HHHH-TTPBPEEEEEEEEEE-SSGGGSEEEEE---HHHHHHHHHHHHHHHHTS----B-TT-SEEEEE----SSTTHHHHHHHHHHHTTSEEE-SSSSSEEE--GGGT--GGGTTB-EEEEEEEEEEE--SSGGG-EEEEEEEPBPP-TTS--------------------------PPPPPPPPPPPPP---PPPPPPPPP-------

Foldseek 3Di:
DFKFKWQAFDPPVQVLLQLQLQDDDPPDDCVVFPPQWSARDTWTWTLWDFHDDFPDAVCVLDPAQAFAWKFFFDWDADDAQQRGIKTDIDPDPSSVVVSCSNQVCCCPPRVTRIDHPPPTIIDSIGGPPPPPCVSVVVVVCCVVVLQWACDPPDRHIFGQSVVSPDDPVRHGHRTGTRFKMWMWGPPDRNNPIDTPDIDGHDHDPPPDDPDDDPPVDPPPDPDDDDDDDDDDDDDDDDDDDDDDDDDDDDDDDDDDDDDDDDDDDD